Protein AF-A0A7X8K3N2-F1 (afdb_monomer)

Sequence (203 aa):
MIFKGEFITLDPVAHTAPVPQSLEVKDNIVRLRKMKVNYYGEVYSVPYVSGNALRATLRRPLVDEFLDTVGIVKEELAETNRDLYYSLYGGGALDKKEGDASEKRKKNIVLTEQFASLFPTIDEFIAKLPTFSLFGGVLLNRIMEGRLNVGNLVSLTKQNANLYDRDGEDLPNCGDIVDLLGFTSHDAIRKLFSAKAQEVDFE

Secondary structure (DSSP, 8-state):
---------SS----BPPPPGGG-------PBPEEEEEETTEEEEEEEE-HHHHHHHHHHHHHHHHHHHHT--HHHHHHH-HHHHHHHHH-------SSSHHHHHHHHHHHHHHHHTTSSSHHHHHHHSHHHHHH-EEETTEEE--S-----EE---TTTGGGGT---TTSPPTTTSS------HHHHHHHHHHHTTS-----

Structure (mmCIF, N/CA/C/O backbone):
data_AF-A0A7X8K3N2-F1
#
_entry.id   AF-A0A7X8K3N2-F1
#
loop_
_atom_site.group_PDB
_atom_site.id
_atom_site.type_symbol
_atom_site.label_atom_id
_atom_site.label_alt_id
_atom_site.label_comp_id
_atom_site.label_asym_id
_atom_site.label_entity_id
_atom_site.label_seq_id
_atom_site.pdbx_PDB_ins_code
_atom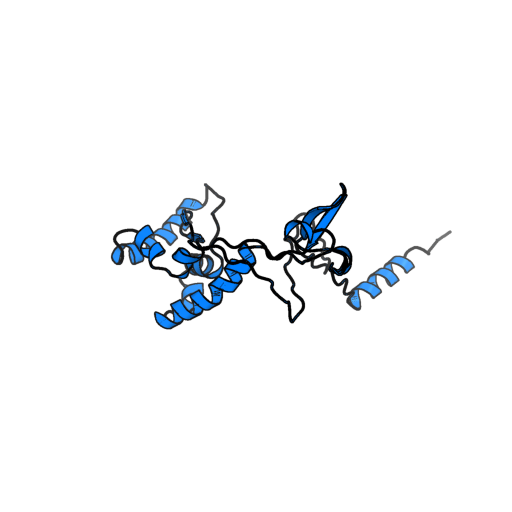_site.Cartn_x
_atom_site.Cartn_y
_atom_site.Cartn_z
_atom_site.occupancy
_atom_site.B_iso_or_equiv
_atom_site.auth_seq_id
_atom_site.auth_comp_id
_atom_site.auth_asym_id
_atom_site.auth_atom_id
_atom_site.pdbx_PDB_model_num
ATOM 1 N N . MET A 1 1 ? 15.284 -8.734 9.261 1.00 76.62 1 MET A N 1
ATOM 2 C CA . MET A 1 1 ? 15.115 -9.741 8.189 1.00 76.62 1 MET A CA 1
ATOM 3 C C . MET A 1 1 ? 14.640 -9.011 6.944 1.00 76.62 1 MET A C 1
ATOM 5 O O . MET A 1 1 ? 13.789 -8.144 7.087 1.00 76.62 1 MET A O 1
ATOM 9 N N . ILE A 1 2 ? 15.215 -9.289 5.773 1.00 83.69 2 ILE A N 1
ATOM 10 C CA . ILE A 1 2 ? 14.827 -8.653 4.505 1.00 83.69 2 ILE A CA 1
ATOM 11 C C . ILE A 1 2 ? 14.317 -9.755 3.584 1.00 83.69 2 ILE A C 1
ATOM 13 O O . ILE A 1 2 ? 15.059 -10.688 3.289 1.00 83.69 2 ILE A O 1
ATOM 17 N N . PHE A 1 3 ? 13.069 -9.636 3.137 1.00 82.94 3 PHE A N 1
ATOM 18 C CA . PHE A 1 3 ? 12.512 -10.499 2.103 1.00 82.94 3 PHE A CA 1
ATOM 19 C C . PHE A 1 3 ? 12.639 -9.793 0.757 1.00 82.94 3 PHE A C 1
ATOM 21 O O . PHE A 1 3 ? 12.132 -8.686 0.582 1.00 82.94 3 PHE A O 1
ATOM 28 N N . LYS A 1 4 ? 13.339 -10.432 -0.177 1.00 83.38 4 LYS A N 1
ATOM 29 C CA . LYS A 1 4 ? 13.397 -10.031 -1.583 1.00 83.38 4 LYS A CA 1
ATOM 30 C C . LYS A 1 4 ? 12.724 -11.123 -2.400 1.00 83.38 4 LYS A C 1
ATOM 32 O O . LYS A 1 4 ? 12.912 -12.301 -2.109 1.00 83.38 4 LYS A O 1
ATOM 37 N N . GLY A 1 5 ? 11.944 -10.729 -3.393 1.00 82.81 5 GLY A N 1
ATOM 38 C CA . GLY A 1 5 ? 11.225 -11.664 -4.241 1.00 82.81 5 GLY A CA 1
ATOM 39 C C . GLY A 1 5 ? 10.654 -10.972 -5.465 1.00 82.81 5 GLY A C 1
ATOM 40 O O . GLY A 1 5 ? 10.643 -9.742 -5.550 1.00 82.81 5 GLY A O 1
ATOM 41 N N . GLU A 1 6 ? 10.184 -11.789 -6.394 1.00 84.62 6 GLU A N 1
ATOM 42 C CA . GLU A 1 6 ? 9.545 -11.353 -7.627 1.00 84.62 6 GLU A CA 1
ATOM 43 C C . GLU A 1 6 ? 8.059 -11.681 -7.567 1.00 84.62 6 GLU A C 1
ATOM 45 O O . GLU A 1 6 ? 7.653 -12.707 -7.020 1.00 84.62 6 GLU A O 1
ATOM 50 N N . PHE A 1 7 ? 7.249 -10.788 -8.126 1.00 84.25 7 PHE A N 1
ATOM 51 C CA . PHE A 1 7 ? 5.816 -10.990 -8.264 1.00 84.25 7 PHE A CA 1
ATOM 52 C C . PHE A 1 7 ? 5.498 -11.124 -9.742 1.00 84.25 7 PHE A C 1
ATOM 54 O O . PHE A 1 7 ? 5.862 -10.261 -10.539 1.00 84.25 7 PHE A O 1
ATOM 61 N N . ILE A 1 8 ? 4.787 -12.192 -10.085 1.00 82.38 8 ILE A N 1
ATOM 62 C CA . ILE A 1 8 ? 4.231 -12.382 -11.419 1.00 82.38 8 ILE A CA 1
ATOM 63 C C . ILE A 1 8 ? 2.769 -11.966 -11.350 1.00 82.38 8 ILE A C 1
ATOM 65 O O . ILE A 1 8 ? 1.991 -12.495 -10.556 1.00 82.38 8 ILE A O 1
ATOM 69 N N . THR A 1 9 ? 2.400 -10.987 -12.164 1.00 79.06 9 THR A N 1
ATOM 70 C CA . THR A 1 9 ? 1.010 -10.563 -12.305 1.00 79.06 9 THR A CA 1
ATOM 71 C C . THR A 1 9 ? 0.280 -11.568 -13.187 1.00 79.06 9 THR A C 1
ATOM 73 O O . THR A 1 9 ? 0.634 -11.720 -14.354 1.00 79.06 9 THR A O 1
ATOM 76 N N . LEU A 1 10 ? -0.718 -12.259 -12.632 1.00 81.00 10 LEU A N 1
ATOM 77 C CA . LEU A 1 10 ? -1.565 -13.187 -13.395 1.00 81.00 10 LEU A CA 1
ATOM 78 C C . LEU A 1 10 ? -2.622 -12.447 -14.224 1.00 81.00 10 LEU A C 1
ATOM 80 O O . LEU A 1 10 ? -2.996 -12.907 -15.296 1.00 81.00 10 LEU A O 1
ATOM 84 N N . ASP A 1 11 ? -3.031 -11.274 -13.740 1.00 79.62 11 ASP A N 1
ATOM 85 C CA . ASP A 1 11 ? -4.006 -10.384 -14.361 1.00 79.62 11 ASP A CA 1
ATOM 86 C C . ASP A 1 11 ? -3.435 -8.961 -14.487 1.00 79.62 11 ASP A C 1
ATOM 88 O O . ASP A 1 11 ? -2.497 -8.603 -13.759 1.00 79.62 11 ASP A O 1
ATOM 92 N N . PRO A 1 12 ? -3.999 -8.112 -15.368 1.00 80.69 12 PRO A N 1
ATOM 93 C CA . PRO A 1 12 ? -3.597 -6.716 -15.482 1.00 80.69 12 PRO A CA 1
ATOM 94 C C . PRO A 1 12 ? -3.696 -5.963 -14.147 1.00 80.69 12 PRO A C 1
ATOM 96 O O . PRO A 1 12 ? -4.723 -5.990 -13.467 1.00 80.69 12 PRO A O 1
ATOM 99 N N . VAL A 1 13 ? -2.639 -5.228 -13.792 1.00 77.44 13 VAL A N 1
ATOM 100 C CA . VAL A 1 13 ? -2.584 -4.428 -12.560 1.00 77.44 13 VAL A CA 1
ATOM 101 C C . VAL A 1 13 ? -2.799 -2.952 -12.870 1.00 77.44 13 VAL A C 1
ATOM 103 O O . VAL A 1 13 ? -2.055 -2.347 -13.639 1.00 77.44 13 VAL A O 1
ATOM 106 N N . ALA A 1 14 ? -3.774 -2.340 -12.196 1.00 80.69 14 ALA A N 1
ATOM 107 C CA . ALA A 1 14 ? -4.013 -0.904 -12.250 1.00 80.69 14 ALA A CA 1
ATOM 108 C C . ALA A 1 14 ? -3.669 -0.245 -10.906 1.00 80.69 14 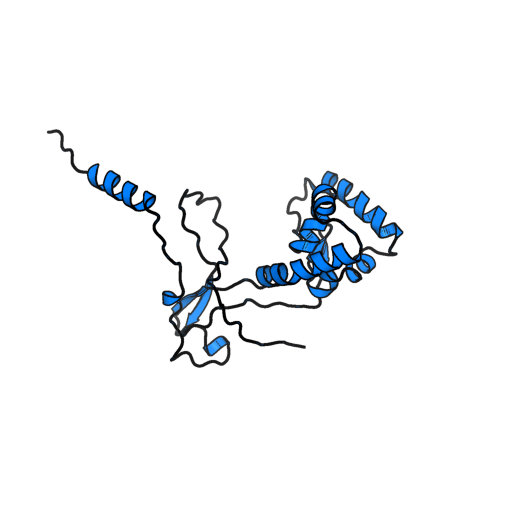ALA A C 1
ATOM 110 O O . ALA A 1 14 ? -4.353 -0.444 -9.902 1.00 80.69 14 ALA A O 1
ATOM 111 N N . HIS A 1 15 ? -2.624 0.588 -10.885 1.00 84.69 15 HIS A N 1
ATOM 112 C CA . HIS A 1 15 ? -2.333 1.478 -9.760 1.00 84.69 15 HIS A CA 1
ATOM 113 C C . HIS A 1 15 ? -2.285 2.920 -10.247 1.00 84.69 15 HIS A C 1
ATOM 115 O O . HIS A 1 15 ? -1.331 3.348 -10.895 1.00 84.69 15 HIS A O 1
ATOM 121 N N . THR A 1 16 ? -3.351 3.660 -9.964 1.00 82.75 16 THR A N 1
ATOM 122 C CA . THR A 1 16 ? -3.613 4.951 -10.592 1.00 82.75 16 THR A CA 1
ATOM 123 C C . THR A 1 16 ? -2.846 6.087 -9.918 1.00 82.75 16 THR A C 1
ATOM 125 O O . THR A 1 16 ? -2.609 6.105 -8.702 1.00 82.75 16 THR A O 1
ATOM 128 N N . ALA A 1 17 ? -2.408 7.052 -10.722 1.00 76.38 17 ALA A N 1
ATOM 129 C CA . ALA A 1 17 ? -1.885 8.310 -10.219 1.00 76.38 17 ALA A CA 1
ATOM 130 C C . ALA A 1 17 ? -3.050 9.217 -9.774 1.00 76.38 17 ALA A C 1
ATOM 132 O O . ALA A 1 17 ? -4.096 9.223 -10.426 1.00 76.38 17 ALA A O 1
ATOM 133 N N . PRO A 1 18 ? -2.896 9.998 -8.689 1.00 68.69 18 PRO A N 1
ATOM 134 C CA . PRO A 1 18 ? -3.884 11.013 -8.344 1.00 68.69 18 PRO A CA 1
ATOM 135 C C . PRO A 1 18 ? -3.992 12.035 -9.481 1.00 68.69 18 PRO A C 1
ATOM 137 O O . PRO A 1 18 ? -2.977 12.541 -9.966 1.00 68.69 18 PRO A O 1
ATOM 140 N N . VAL A 1 19 ? -5.221 12.332 -9.899 1.00 64.25 19 VAL A N 1
ATOM 141 C CA . VAL A 1 19 ? -5.498 13.352 -10.915 1.00 64.25 19 VAL A CA 1
ATOM 142 C C . VAL A 1 19 ? -5.426 14.729 -10.238 1.00 64.25 19 VAL A C 1
ATOM 144 O O . VAL A 1 19 ? -6.091 14.928 -9.218 1.00 64.25 19 VAL A O 1
ATOM 147 N N . PRO A 1 20 ? -4.602 15.675 -10.728 1.00 58.88 20 PRO A N 1
ATOM 148 C CA . PRO A 1 20 ? -4.569 17.030 -10.186 1.00 58.88 20 PRO A CA 1
ATOM 149 C C . PRO A 1 20 ? -5.947 17.692 -10.303 1.00 58.88 20 PRO A C 1
ATOM 151 O O . PRO A 1 20 ? -6.539 17.665 -11.375 1.00 58.88 20 PRO A O 1
ATOM 154 N N . GLN A 1 21 ? -6.432 18.340 -9.238 1.00 54.94 21 GLN A N 1
ATOM 155 C CA . GLN A 1 21 ? -7.725 19.051 -9.242 1.00 54.94 21 GLN A CA 1
ATOM 156 C C . GLN A 1 21 ? -7.804 20.170 -10.297 1.00 54.94 21 GLN A C 1
ATOM 158 O O . GLN A 1 21 ? -8.882 20.482 -10.785 1.00 54.94 21 GLN A O 1
ATOM 163 N N . SER A 1 22 ? -6.669 20.758 -10.693 1.00 52.03 22 SER A N 1
ATOM 164 C CA . SER A 1 22 ? -6.604 21.750 -11.781 1.00 52.03 22 SER A CA 1
ATOM 165 C C . SER A 1 22 ? -6.802 21.150 -13.179 1.00 52.03 22 SER A C 1
ATOM 167 O O . SER A 1 22 ? -6.969 21.884 -14.148 1.00 52.03 22 SER A O 1
ATOM 169 N N . LEU A 1 23 ? -6.769 19.822 -13.279 1.00 51.44 23 LEU A N 1
ATOM 170 C CA . LEU A 1 23 ? -7.046 19.021 -14.460 1.00 51.44 23 LEU A CA 1
ATOM 171 C C . LEU A 1 23 ? -8.263 18.131 -14.175 1.00 51.44 23 LEU A C 1
ATOM 173 O O . LEU A 1 23 ? -8.248 16.944 -14.493 1.00 51.44 23 LEU A O 1
ATOM 177 N N . GLU A 1 24 ? -9.350 18.709 -13.650 1.00 45.34 24 GLU A N 1
ATOM 178 C CA . GLU A 1 24 ? -10.710 18.189 -13.881 1.00 45.34 24 GLU A CA 1
ATOM 179 C C . GLU A 1 24 ? -11.075 18.299 -15.377 1.00 45.34 24 GLU A C 1
ATOM 181 O O . GLU A 1 24 ? -12.119 18.803 -15.786 1.00 45.34 24 GLU A O 1
ATOM 186 N N . VAL A 1 25 ? -10.185 17.827 -16.245 1.00 48.03 25 VAL A N 1
ATOM 187 C CA . VAL A 1 25 ? -10.564 17.434 -17.584 1.00 48.03 25 VAL A CA 1
ATOM 188 C C . VAL A 1 25 ? -11.419 16.196 -17.357 1.00 48.03 25 VAL A C 1
ATOM 190 O O . VAL A 1 25 ? -10.944 15.210 -16.793 1.00 48.03 25 VAL A O 1
ATOM 193 N N . LYS A 1 26 ? -12.698 16.268 -17.735 1.00 48.78 26 LYS A N 1
ATOM 194 C CA . LYS A 1 26 ? -13.604 15.115 -17.839 1.00 48.78 26 LYS A CA 1
ATOM 195 C C . LYS A 1 26 ? -13.110 14.175 -18.946 1.00 48.78 26 LYS A C 1
ATOM 197 O O . LYS A 1 26 ? -13.780 14.001 -19.959 1.00 48.78 26 LYS A O 1
ATOM 202 N N . ASP A 1 27 ? -11.903 13.658 -18.785 1.00 50.66 27 ASP A N 1
ATOM 203 C CA . ASP A 1 27 ? -11.261 12.712 -19.673 1.00 50.66 27 ASP A CA 1
ATOM 204 C C . ASP A 1 27 ? -11.287 11.354 -18.979 1.00 50.66 27 ASP A C 1
ATOM 206 O O . ASP A 1 27 ? -10.923 11.240 -17.808 1.00 50.66 27 ASP A O 1
ATOM 210 N N . ASN A 1 28 ? -11.693 10.308 -19.692 1.00 54.25 28 ASN A N 1
ATOM 211 C CA . ASN A 1 28 ? -11.735 8.941 -19.159 1.00 54.25 28 ASN A CA 1
ATOM 212 C C . ASN A 1 28 ? -10.333 8.296 -19.106 1.00 54.25 28 ASN A C 1
ATOM 214 O O . ASN A 1 28 ? -10.193 7.074 -19.136 1.00 54.25 28 ASN A O 1
ATOM 218 N N . ILE A 1 29 ? -9.276 9.111 -19.044 1.00 57.66 29 ILE A N 1
ATOM 219 C CA . ILE A 1 29 ? -7.887 8.659 -19.076 1.00 57.66 29 ILE A CA 1
ATOM 220 C C . ILE A 1 29 ? -7.436 8.334 -17.655 1.00 57.66 29 ILE A C 1
ATOM 222 O O . ILE A 1 29 ? -7.089 9.212 -16.861 1.00 57.66 29 ILE A O 1
ATOM 226 N N . VAL A 1 30 ? -7.373 7.041 -17.351 1.00 62.88 30 VAL A N 1
ATOM 227 C CA . VAL A 1 30 ? -6.783 6.541 -16.111 1.00 62.88 30 VAL A CA 1
ATOM 228 C C . VAL A 1 30 ? -5.274 6.406 -16.302 1.00 62.88 30 VAL A C 1
ATOM 230 O O . VAL A 1 30 ? -4.805 5.519 -17.007 1.00 62.88 30 VAL A O 1
ATOM 233 N N . ARG A 1 31 ? -4.495 7.288 -15.668 1.00 73.62 31 ARG A N 1
ATOM 234 C CA . ARG A 1 31 ? -3.027 7.239 -15.742 1.00 73.62 31 ARG A CA 1
ATOM 235 C C . ARG A 1 31 ? -2.458 6.295 -14.693 1.00 73.62 31 ARG A C 1
ATOM 237 O O . ARG A 1 31 ? -2.755 6.445 -13.504 1.00 73.62 31 ARG A O 1
ATOM 244 N N . LEU A 1 32 ? -1.581 5.385 -15.108 1.00 81.25 32 LEU A N 1
ATOM 245 C CA . LEU A 1 32 ? -0.804 4.576 -14.172 1.00 81.25 32 LEU A CA 1
ATOM 246 C C . LEU A 1 32 ? 0.219 5.431 -13.417 1.00 81.25 32 LEU A C 1
ATOM 248 O O . LEU A 1 32 ? 0.785 6.397 -13.938 1.00 81.25 32 LEU A O 1
ATOM 252 N N . ARG A 1 33 ? 0.481 5.059 -12.166 1.00 85.56 33 ARG A N 1
ATOM 253 C CA . ARG A 1 33 ? 1.527 5.658 -11.345 1.00 85.56 33 ARG A CA 1
ATOM 254 C C . ARG A 1 33 ? 2.897 5.189 -11.845 1.00 85.56 33 ARG A C 1
ATOM 256 O O . ARG A 1 33 ? 3.152 3.993 -11.963 1.00 85.56 33 ARG A O 1
ATOM 263 N N . LYS A 1 34 ? 3.786 6.147 -12.122 1.00 88.88 34 LYS A N 1
ATOM 264 C CA . LYS A 1 34 ? 5.128 5.904 -12.677 1.00 88.88 34 LYS A CA 1
ATOM 265 C C . LYS A 1 34 ? 6.204 6.544 -11.801 1.00 88.88 34 LYS A C 1
ATOM 267 O O . LYS A 1 34 ? 5.963 7.586 -11.189 1.00 88.88 34 LYS A O 1
ATOM 272 N N . MET A 1 35 ? 7.375 5.922 -11.727 1.00 89.81 35 MET A N 1
ATOM 273 C CA . MET A 1 35 ? 8.569 6.459 -11.071 1.00 89.81 35 MET A CA 1
ATOM 274 C C . MET A 1 35 ? 9.648 6.758 -12.106 1.00 89.81 35 MET A C 1
ATOM 276 O O . MET A 1 35 ? 9.718 6.104 -13.144 1.00 89.81 35 MET A O 1
ATOM 280 N N . LYS A 1 36 ? 10.480 7.760 -11.823 1.00 91.25 36 LYS A N 1
ATOM 281 C CA . LYS A 1 36 ? 11.571 8.154 -12.713 1.00 91.25 36 LYS A CA 1
ATOM 282 C C . LYS A 1 36 ? 12.786 7.261 -12.478 1.00 91.25 36 LYS A C 1
ATOM 284 O O . LYS A 1 36 ? 13.200 7.094 -11.333 1.00 91.25 36 LYS A O 1
ATOM 289 N N . VAL A 1 37 ? 13.354 6.738 -13.557 1.00 90.69 37 VAL A N 1
ATOM 290 C CA . VAL A 1 37 ? 14.598 5.963 -13.563 1.00 90.69 37 VAL A CA 1
ATOM 291 C C . VAL A 1 37 ? 15.549 6.594 -14.575 1.00 90.69 37 VAL A C 1
ATOM 293 O O . VAL A 1 37 ? 15.116 6.991 -15.653 1.00 90.69 37 VAL A O 1
ATOM 296 N N . ASN A 1 38 ? 16.825 6.727 -14.216 1.00 90.00 38 ASN A N 1
ATOM 297 C CA . ASN A 1 38 ? 17.863 7.168 -15.144 1.00 90.00 38 ASN A CA 1
ATOM 298 C C . ASN A 1 38 ? 18.472 5.937 -15.826 1.00 90.00 38 ASN A C 1
ATOM 300 O O . ASN A 1 38 ? 18.947 5.034 -15.138 1.00 90.00 38 ASN A O 1
ATOM 304 N N . TYR A 1 39 ? 18.449 5.914 -17.154 1.00 88.88 39 TYR A N 1
ATOM 305 C CA . TYR A 1 39 ? 19.015 4.858 -17.980 1.00 88.88 39 TYR A CA 1
ATOM 306 C C . TYR A 1 39 ? 19.848 5.503 -19.091 1.00 88.88 39 TYR A C 1
ATOM 308 O O . TYR A 1 39 ? 19.318 6.233 -19.923 1.00 88.88 39 TYR A O 1
ATOM 316 N N . TYR A 1 40 ? 21.167 5.285 -19.058 1.00 87.62 40 TYR A N 1
ATOM 317 C CA . TYR A 1 40 ? 22.145 5.898 -19.973 1.00 87.62 40 TYR A CA 1
ATOM 318 C C . TYR A 1 40 ? 22.044 7.430 -20.117 1.00 87.62 40 TYR A C 1
ATOM 320 O O . TYR A 1 40 ? 22.254 7.980 -21.193 1.00 87.62 40 TYR A O 1
ATOM 328 N N . GLY A 1 41 ? 21.754 8.140 -19.021 1.00 88.44 41 GLY A N 1
ATOM 329 C CA . GLY A 1 41 ? 21.666 9.605 -19.010 1.00 88.44 41 GLY A CA 1
ATOM 330 C C . GLY A 1 41 ? 20.288 10.151 -19.386 1.00 88.44 41 GLY A C 1
ATOM 331 O O . GLY A 1 41 ? 20.034 11.338 -19.186 1.00 88.44 41 GLY A O 1
ATOM 332 N N . GLU A 1 42 ? 19.376 9.297 -19.845 1.00 90.44 42 GLU A N 1
ATOM 333 C CA . GLU A 1 42 ? 17.992 9.650 -20.137 1.00 90.44 42 GLU A CA 1
ATOM 334 C C . GLU A 1 42 ? 17.054 9.245 -18.994 1.00 90.44 42 GLU A C 1
ATOM 336 O O . GLU A 1 42 ? 17.269 8.259 -18.286 1.00 90.44 42 GLU A O 1
ATOM 341 N N . VAL A 1 43 ? 15.985 10.022 -18.795 1.00 90.12 43 VAL A N 1
ATOM 342 C CA . VAL A 1 43 ? 15.005 9.779 -17.729 1.00 90.12 43 VAL A CA 1
ATOM 343 C C . VAL A 1 43 ? 13.779 9.072 -18.295 1.00 90.12 43 VAL A C 1
ATOM 345 O O . VAL A 1 43 ? 13.007 9.657 -19.052 1.00 90.12 43 VAL A O 1
ATOM 348 N N . TYR A 1 44 ? 13.547 7.847 -17.836 1.00 90.38 44 TYR A N 1
ATOM 349 C CA . TYR A 1 44 ? 12.395 7.024 -18.188 1.00 90.38 44 TYR A CA 1
ATOM 350 C C . TYR A 1 44 ? 11.365 6.985 -17.058 1.00 90.38 44 TYR A C 1
ATOM 352 O O . TYR A 1 44 ? 11.695 7.148 -15.882 1.00 90.38 44 TYR A O 1
ATOM 360 N N . SER A 1 45 ? 10.095 6.778 -17.415 1.00 89.00 45 SER A N 1
ATOM 361 C CA . SER A 1 45 ? 8.982 6.660 -16.465 1.00 89.00 45 SER A CA 1
ATOM 362 C C . SER A 1 45 ? 8.486 5.218 -16.405 1.00 89.00 45 SER A C 1
ATOM 364 O O . SER A 1 45 ? 7.785 4.770 -17.307 1.00 89.00 45 SER A O 1
ATOM 366 N N . VAL A 1 46 ? 8.817 4.511 -15.326 1.00 89.56 46 VAL A N 1
ATOM 367 C CA . VAL A 1 46 ? 8.503 3.087 -15.150 1.00 89.56 46 VAL A CA 1
ATOM 368 C C . VAL A 1 46 ? 7.265 2.911 -14.263 1.00 89.56 46 VAL A C 1
ATOM 370 O O . VAL A 1 46 ? 7.220 3.506 -13.180 1.00 89.56 46 VAL A O 1
ATOM 373 N N . PRO A 1 47 ? 6.259 2.113 -14.670 1.00 88.44 47 PRO A N 1
ATOM 374 C CA . PRO A 1 47 ? 5.101 1.811 -13.834 1.00 88.44 47 PRO A CA 1
ATOM 375 C C . PRO A 1 47 ? 5.490 1.109 -12.529 1.00 88.44 47 PRO A C 1
ATOM 377 O O . PRO A 1 47 ? 6.300 0.176 -12.523 1.00 88.44 47 PRO A O 1
ATOM 380 N N . TYR A 1 48 ? 4.880 1.528 -11.421 1.00 89.81 48 TYR A N 1
ATOM 381 C CA . TYR A 1 48 ? 5.085 0.892 -10.120 1.00 89.81 48 TYR A CA 1
ATOM 382 C C . TYR A 1 48 ? 3.813 0.887 -9.272 1.00 89.81 48 TYR A C 1
ATOM 384 O O . TYR A 1 48 ? 2.971 1.782 -9.368 1.00 89.81 48 TYR A O 1
ATOM 392 N N . VAL A 1 49 ? 3.716 -0.087 -8.372 1.00 90.19 49 VAL A N 1
ATOM 393 C CA . VAL A 1 49 ? 2.751 -0.113 -7.274 1.00 90.19 49 VAL A CA 1
ATOM 394 C C . VAL A 1 49 ? 3.439 0.403 -6.018 1.00 90.19 49 VAL A C 1
ATOM 396 O O . VAL A 1 49 ? 4.494 -0.091 -5.611 1.00 90.19 49 VAL A O 1
ATOM 399 N N . SER A 1 50 ? 2.862 1.433 -5.398 1.00 91.06 50 SER A N 1
ATOM 400 C CA . SER A 1 50 ? 3.470 2.030 -4.210 1.00 91.06 50 SER A CA 1
ATOM 401 C C . SER A 1 50 ? 3.486 1.062 -3.027 1.00 91.06 50 SER A C 1
ATOM 403 O O . SER A 1 50 ? 2.523 0.327 -2.804 1.00 91.06 50 SER A O 1
ATOM 405 N N . GLY A 1 51 ? 4.536 1.127 -2.205 1.00 90.50 51 GLY A N 1
ATOM 406 C CA . GLY A 1 51 ? 4.617 0.349 -0.964 1.00 90.50 51 GLY A CA 1
ATOM 407 C C . GLY A 1 51 ? 3.435 0.611 -0.026 1.00 90.50 51 GLY A C 1
ATOM 408 O O . GLY A 1 51 ? 2.972 -0.289 0.665 1.00 90.50 51 GLY A O 1
ATOM 409 N N . ASN A 1 52 ? 2.858 1.817 -0.060 1.00 86.94 52 ASN A N 1
ATOM 410 C CA . ASN A 1 52 ? 1.628 2.135 0.673 1.00 86.94 52 ASN A CA 1
ATOM 411 C C . ASN A 1 52 ? 0.420 1.345 0.167 1.00 86.94 52 ASN A C 1
ATOM 413 O O . ASN A 1 52 ? -0.358 0.853 0.980 1.00 86.94 52 ASN A O 1
ATOM 417 N N . ALA A 1 53 ? 0.265 1.213 -1.152 1.00 88.12 53 ALA A N 1
ATOM 418 C CA . ALA A 1 53 ? -0.813 0.422 -1.730 1.00 88.12 53 ALA A CA 1
ATOM 419 C C . ALA A 1 53 ? -0.639 -1.066 -1.408 1.00 88.12 53 ALA A C 1
ATOM 421 O O . ALA A 1 53 ? -1.600 -1.700 -0.989 1.00 88.12 53 ALA A O 1
ATOM 422 N N . LEU A 1 54 ? 0.586 -1.594 -1.500 1.00 90.31 54 LEU A N 1
ATOM 423 C CA . LEU A 1 54 ? 0.887 -2.972 -1.099 1.00 90.31 54 LEU A CA 1
ATOM 424 C C . LEU A 1 54 ? 0.587 -3.207 0.382 1.00 90.31 54 LEU A C 1
ATOM 426 O O . LEU A 1 54 ? -0.106 -4.163 0.714 1.00 90.31 54 LEU A O 1
ATOM 430 N N . ARG A 1 55 ? 1.035 -2.311 1.275 1.00 90.44 55 ARG A N 1
ATOM 431 C CA . ARG A 1 55 ? 0.706 -2.382 2.708 1.00 90.44 55 ARG A CA 1
ATOM 432 C C . ARG A 1 55 ? -0.791 -2.367 2.940 1.00 90.44 55 ARG A C 1
ATOM 434 O O . ARG A 1 55 ? -1.268 -3.180 3.714 1.00 90.44 55 ARG A O 1
ATOM 441 N N . ALA A 1 56 ? -1.526 -1.475 2.280 1.00 88.94 56 ALA A N 1
ATOM 442 C CA . ALA A 1 56 ? -2.976 -1.435 2.399 1.00 88.94 56 ALA A CA 1
ATOM 443 C C . ALA A 1 56 ? -3.596 -2.766 1.952 1.00 88.94 56 ALA A C 1
ATOM 445 O O . ALA A 1 56 ? -4.386 -3.329 2.696 1.00 88.94 56 ALA A O 1
ATOM 446 N N . THR A 1 57 ? -3.198 -3.315 0.802 1.00 90.50 57 THR A N 1
ATOM 447 C CA . THR A 1 57 ? -3.691 -4.612 0.313 1.00 90.50 57 THR A CA 1
ATOM 448 C C . THR A 1 57 ? -3.391 -5.753 1.284 1.00 90.50 57 THR A C 1
ATOM 450 O O . THR A 1 57 ? -4.294 -6.519 1.596 1.00 90.50 57 THR A O 1
ATOM 453 N N . LEU A 1 58 ? -2.167 -5.838 1.812 1.00 90.50 58 LEU A N 1
ATOM 454 C CA . LEU A 1 58 ? -1.771 -6.868 2.781 1.00 90.50 58 LEU A CA 1
ATOM 455 C C . LEU A 1 58 ? -2.452 -6.698 4.144 1.00 90.50 58 LEU A C 1
ATOM 457 O O . LEU A 1 58 ? -2.680 -7.676 4.850 1.00 90.50 58 LEU A O 1
ATOM 461 N N . ARG A 1 59 ? -2.769 -5.459 4.529 1.00 92.38 59 ARG A N 1
ATOM 462 C CA . ARG A 1 59 ? -3.381 -5.152 5.820 1.00 92.38 59 ARG A CA 1
ATOM 463 C C . ARG A 1 59 ? -4.848 -5.569 5.873 1.00 92.38 59 ARG A C 1
ATOM 465 O O . ARG A 1 59 ? -5.279 -6.020 6.923 1.00 92.38 59 ARG A O 1
ATOM 472 N N . ARG A 1 60 ? -5.609 -5.440 4.779 1.00 92.31 60 ARG A N 1
ATOM 473 C CA . ARG A 1 60 ? -7.069 -5.677 4.782 1.00 92.31 60 ARG A CA 1
ATOM 474 C C . ARG A 1 60 ? -7.463 -7.077 5.270 1.00 92.31 60 ARG A C 1
ATOM 476 O O . ARG A 1 60 ? -8.232 -7.112 6.221 1.00 92.31 60 ARG A O 1
ATOM 483 N N . PRO A 1 61 ? -6.899 -8.186 4.747 1.00 93.31 61 PRO A N 1
ATOM 484 C CA . PRO A 1 61 ? -7.251 -9.518 5.236 1.00 93.31 61 PRO A CA 1
ATOM 485 C C . PRO A 1 61 ? -6.901 -9.711 6.712 1.00 93.31 61 PRO A C 1
ATOM 487 O O . PRO A 1 61 ? -7.646 -10.351 7.438 1.00 93.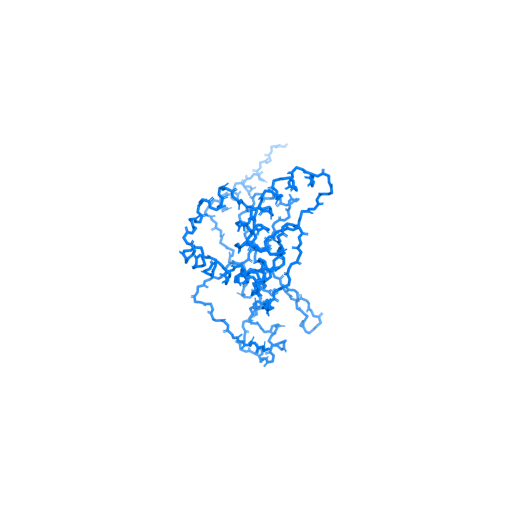31 61 PRO A O 1
ATOM 490 N N . LEU A 1 62 ? -5.793 -9.116 7.177 1.00 92.38 62 LEU A N 1
ATOM 491 C CA . LEU A 1 62 ? -5.413 -9.171 8.590 1.00 92.38 62 LEU A CA 1
ATOM 492 C C . LEU A 1 62 ? -6.402 -8.406 9.478 1.00 92.38 62 LEU A C 1
ATOM 494 O O . LEU A 1 62 ? -6.648 -8.820 10.605 1.00 92.38 62 LEU A O 1
ATOM 498 N N . VAL A 1 63 ? -6.932 -7.276 9.000 1.00 91.31 63 VAL A N 1
ATOM 499 C CA . VAL A 1 63 ? -7.972 -6.530 9.720 1.00 91.31 63 VAL A CA 1
ATOM 500 C C . VAL A 1 63 ? -9.265 -7.328 9.739 1.00 91.31 63 VAL A C 1
ATOM 502 O O . VAL A 1 63 ? -9.838 -7.457 10.810 1.00 91.31 63 VAL A O 1
ATOM 505 N N . ASP A 1 64 ? -9.701 -7.848 8.589 1.00 92.62 64 ASP A N 1
ATOM 506 C CA . ASP A 1 64 ? -10.934 -8.632 8.480 1.00 92.62 64 ASP A CA 1
ATOM 507 C C . ASP A 1 64 ? -10.877 -9.832 9.452 1.00 92.62 64 ASP A C 1
ATOM 509 O O . ASP A 1 64 ? -11.708 -9.925 10.348 1.00 92.62 64 ASP A O 1
ATOM 513 N N . GLU A 1 65 ? -9.805 -10.633 9.403 1.00 93.06 65 GLU A N 1
ATOM 514 C CA . GLU A 1 65 ? -9.587 -11.764 10.321 1.00 93.06 65 GLU A CA 1
ATOM 515 C C . GLU A 1 65 ? -9.540 -11.332 11.795 1.00 93.06 65 GLU A C 1
ATOM 517 O O . GLU A 1 65 ? -10.089 -11.997 12.675 1.00 93.06 65 GLU A O 1
ATOM 522 N N . PHE A 1 66 ? -8.878 -10.209 12.093 1.00 89.31 66 PHE A N 1
ATOM 523 C CA . PHE A 1 66 ? -8.802 -9.689 13.455 1.00 89.31 66 PHE A CA 1
ATOM 524 C C . PHE A 1 66 ? -10.183 -9.301 13.984 1.00 89.31 66 PHE A C 1
ATOM 526 O O . PHE A 1 66 ? -10.510 -9.684 15.105 1.00 89.31 66 PHE A O 1
ATOM 533 N N . LEU A 1 67 ? -10.975 -8.562 13.200 1.00 88.25 67 LEU A N 1
ATOM 534 C CA . LEU A 1 67 ? -12.319 -8.125 13.579 1.00 88.25 67 LEU A CA 1
ATOM 535 C C . LEU A 1 67 ? -13.254 -9.319 13.777 1.00 88.25 67 LEU A C 1
ATOM 537 O O . LEU A 1 67 ? -13.927 -9.381 14.807 1.00 88.25 67 LEU A O 1
ATOM 541 N N . ASP A 1 68 ? -13.206 -10.296 12.870 1.00 91.12 68 ASP A N 1
ATOM 542 C CA . ASP A 1 68 ? -13.973 -11.538 12.975 1.00 91.12 68 ASP A CA 1
ATOM 543 C C . ASP A 1 68 ? -13.602 -12.310 14.251 1.00 91.12 68 ASP A C 1
ATOM 545 O O . ASP A 1 68 ? -14.477 -12.744 15.003 1.00 91.12 68 ASP A O 1
ATOM 549 N N . THR A 1 69 ? -12.305 -12.402 14.564 1.00 88.00 69 THR A N 1
ATOM 550 C CA . THR A 1 69 ? -11.804 -13.086 15.769 1.00 88.00 69 THR A CA 1
ATOM 551 C C . THR A 1 69 ? -12.289 -12.429 17.063 1.00 88.00 69 THR A C 1
ATOM 553 O O . THR A 1 69 ? -12.572 -13.125 18.039 1.00 88.00 69 THR A O 1
ATOM 556 N N . VAL A 1 70 ? -12.377 -11.095 17.105 1.00 84.19 70 VAL A N 1
ATOM 557 C CA . VAL A 1 70 ? -12.842 -10.361 18.297 1.00 84.19 70 VAL A CA 1
ATOM 558 C C . VAL A 1 70 ? -14.356 -10.121 18.311 1.00 84.19 70 VAL A C 1
ATOM 560 O O . VAL A 1 70 ? -14.860 -9.516 19.256 1.00 84.19 70 VAL A O 1
ATOM 563 N N . GLY A 1 71 ? -15.083 -10.597 17.296 1.00 85.94 71 GLY A N 1
ATOM 564 C CA . GLY A 1 71 ? -16.536 -10.469 17.192 1.00 85.94 71 GLY A CA 1
ATOM 565 C C . GLY A 1 71 ? -17.022 -9.049 16.890 1.00 85.94 71 GLY A C 1
ATOM 566 O O . GLY A 1 71 ? -18.125 -8.692 17.297 1.00 85.94 71 GLY A O 1
ATOM 567 N N . ILE A 1 72 ? -16.213 -8.229 16.212 1.00 85.25 72 ILE A N 1
ATOM 568 C CA . ILE A 1 72 ? -16.601 -6.880 15.779 1.00 85.25 72 ILE A CA 1
ATOM 569 C C . ILE A 1 72 ? -17.090 -6.936 14.334 1.00 85.25 72 ILE A C 1
ATOM 571 O O . ILE A 1 72 ? -16.352 -7.335 13.437 1.00 85.25 72 ILE A O 1
ATOM 575 N N . VAL A 1 73 ? -18.308 -6.454 14.092 1.00 89.31 73 VAL A N 1
ATOM 576 C CA . VAL A 1 73 ? -18.857 -6.336 12.738 1.00 89.31 73 VAL A CA 1
ATOM 577 C C . VAL A 1 73 ? -18.219 -5.141 12.025 1.00 89.31 73 VAL A C 1
ATOM 579 O O . VAL A 1 73 ? -18.214 -4.012 12.522 1.00 89.31 73 VAL A O 1
ATOM 582 N N . LYS A 1 74 ? -17.669 -5.381 10.834 1.00 88.06 74 LYS A N 1
ATOM 583 C CA . LYS A 1 74 ? -16.955 -4.378 10.032 1.00 88.06 74 LYS A CA 1
ATOM 584 C C . LYS A 1 74 ? -17.807 -3.155 9.699 1.00 88.06 74 LYS A C 1
ATOM 586 O O . LYS A 1 74 ? -17.318 -2.028 9.778 1.00 88.06 74 LYS A O 1
ATOM 591 N N . GLU A 1 75 ? -19.057 -3.373 9.309 1.00 89.94 75 GLU A N 1
ATOM 592 C CA . GLU A 1 75 ? -20.008 -2.323 8.940 1.00 89.94 75 GLU A CA 1
ATOM 593 C C . GLU A 1 75 ? -20.316 -1.436 10.147 1.00 89.94 75 GLU A C 1
ATOM 595 O O . GLU A 1 75 ? -20.248 -0.211 10.049 1.00 89.94 75 GLU A O 1
ATOM 600 N N . GLU A 1 76 ? -20.531 -2.052 11.311 1.00 84.50 76 GLU A N 1
ATOM 601 C CA . GLU A 1 76 ? -20.743 -1.339 12.569 1.00 84.50 76 GLU A CA 1
ATOM 602 C C . GLU A 1 76 ? -19.526 -0.480 12.924 1.00 84.50 76 GLU A C 1
ATOM 604 O O . GLU A 1 76 ? -19.674 0.691 13.276 1.00 84.50 76 GLU A O 1
ATOM 609 N N . LEU A 1 77 ? -18.307 -1.007 12.765 1.00 82.31 77 LEU A N 1
ATOM 610 C CA . LEU A 1 77 ? -17.083 -0.240 12.990 1.00 82.31 77 LEU A CA 1
ATOM 611 C C . LEU A 1 77 ? -16.968 0.952 12.027 1.00 82.31 77 LEU A C 1
ATOM 613 O O . LEU A 1 77 ? -16.575 2.043 12.441 1.00 82.31 77 LEU A O 1
ATOM 617 N N . ALA A 1 78 ? -17.309 0.769 10.751 1.00 85.25 78 ALA A N 1
ATOM 618 C CA . ALA A 1 78 ? -17.256 1.831 9.749 1.00 85.25 78 ALA A CA 1
ATOM 619 C C . ALA A 1 78 ? -18.252 2.971 10.038 1.00 85.25 78 ALA A C 1
ATOM 621 O O . ALA A 1 78 ? -17.936 4.139 9.783 1.00 85.25 78 ALA A O 1
ATOM 622 N N . GLU A 1 79 ? -19.426 2.644 10.582 1.00 82.06 79 GLU A N 1
ATOM 623 C CA . GLU A 1 79 ? -20.489 3.594 10.927 1.00 82.06 79 GLU A CA 1
ATOM 624 C C . GLU A 1 79 ? -20.239 4.304 12.260 1.00 82.06 79 GLU A C 1
ATOM 626 O O . GLU A 1 79 ? -20.310 5.534 12.343 1.00 82.06 79 GLU A O 1
ATOM 631 N N . THR A 1 80 ? -19.916 3.539 13.302 1.00 76.88 80 THR A N 1
ATOM 632 C CA . THR A 1 80 ? -19.726 4.054 14.665 1.00 76.88 80 THR A CA 1
ATOM 633 C C . THR A 1 80 ? -18.377 4.742 14.833 1.00 76.88 80 THR A C 1
ATOM 635 O O . THR A 1 80 ? -18.253 5.693 15.608 1.00 76.88 80 THR A O 1
ATOM 638 N N . ASN A 1 81 ? -17.360 4.297 14.089 1.00 77.62 81 ASN A N 1
ATOM 639 C CA . ASN A 1 81 ? -15.980 4.691 14.311 1.00 77.62 81 ASN A CA 1
ATOM 640 C C . ASN A 1 81 ? -15.143 4.729 13.027 1.00 77.62 81 ASN A C 1
ATOM 642 O O . ASN A 1 81 ? -14.167 3.999 12.815 1.00 77.62 81 ASN A O 1
ATOM 646 N N . ARG A 1 82 ? -15.522 5.673 12.173 1.00 80.88 82 ARG A N 1
ATOM 647 C CA . ARG A 1 82 ? -14.924 5.880 10.857 1.00 80.88 82 ARG A CA 1
ATOM 648 C C . ARG A 1 82 ? -13.413 6.149 10.883 1.00 80.88 82 ARG A C 1
ATOM 650 O O . ARG A 1 82 ? -12.710 5.701 9.978 1.00 80.88 82 ARG A O 1
ATOM 657 N N . ASP A 1 83 ? -12.906 6.848 11.898 1.00 77.44 83 ASP A N 1
ATOM 658 C CA . ASP A 1 83 ? -11.473 7.151 12.016 1.00 77.44 83 ASP A CA 1
ATOM 659 C C . ASP A 1 83 ? -10.669 5.881 12.324 1.00 77.44 83 ASP A C 1
ATOM 661 O O . ASP A 1 83 ? -9.702 5.589 11.619 1.00 77.44 83 ASP A O 1
ATOM 665 N N . LEU A 1 84 ? -11.105 5.070 13.299 1.00 79.56 84 LEU A N 1
ATOM 666 C CA . LEU A 1 84 ? -10.465 3.785 13.594 1.00 79.56 84 LEU A CA 1
ATOM 667 C C . LEU A 1 84 ? -10.560 2.834 12.400 1.00 79.56 84 LEU A C 1
ATOM 669 O O . LEU A 1 84 ? -9.564 2.204 12.050 1.00 79.56 84 LEU A O 1
ATOM 673 N N . TYR A 1 85 ? -11.714 2.781 11.731 1.00 86.50 85 TYR A N 1
ATOM 674 C CA . TYR A 1 85 ? -11.890 2.014 10.501 1.00 86.50 85 TYR A CA 1
ATOM 675 C C . TYR A 1 85 ? -10.859 2.418 9.433 1.00 86.50 85 TYR A C 1
ATOM 677 O O . TYR A 1 85 ? -10.118 1.576 8.921 1.00 86.50 85 TYR A O 1
ATOM 685 N N . TYR A 1 86 ? -10.725 3.710 9.118 1.00 86.06 86 TYR A N 1
ATOM 686 C CA . TYR A 1 86 ? -9.742 4.158 8.128 1.00 86.06 86 TYR A CA 1
ATOM 687 C C . TYR A 1 86 ? -8.299 3.950 8.572 1.00 86.06 86 TYR A C 1
ATOM 689 O O . TYR A 1 86 ? -7.435 3.668 7.734 1.00 86.06 86 TYR A O 1
ATOM 697 N N . SER A 1 87 ? -8.015 4.059 9.865 1.00 86.31 87 SER A N 1
ATOM 698 C CA . SER A 1 87 ? -6.685 3.779 10.383 1.00 86.31 87 SER A CA 1
ATOM 699 C C . SER A 1 87 ? -6.332 2.296 10.285 1.00 86.31 87 SER A C 1
ATOM 701 O O . SER A 1 87 ? -5.241 1.971 9.816 1.00 86.31 87 SER A O 1
ATOM 703 N N . LEU A 1 88 ? -7.266 1.401 10.606 1.00 87.31 88 LEU A N 1
ATOM 704 C CA . LEU A 1 88 ? -7.080 -0.043 10.490 1.00 87.31 88 LEU A CA 1
ATOM 705 C C . LEU A 1 88 ? -6.972 -0.501 9.035 1.00 87.31 88 LEU A C 1
ATOM 707 O O . LEU A 1 88 ? -6.090 -1.287 8.735 1.00 87.31 88 LEU A O 1
ATOM 711 N N . TYR A 1 89 ? -7.794 -0.009 8.107 1.00 89.06 89 TYR A N 1
ATOM 712 C CA . TYR A 1 89 ? -7.765 -0.480 6.713 1.00 89.06 89 TYR A CA 1
ATOM 713 C C . TYR A 1 89 ? -6.750 0.276 5.842 1.00 89.06 89 TYR A C 1
ATOM 715 O O . TYR A 1 89 ? -6.023 -0.316 5.042 1.00 89.06 89 TYR A O 1
ATOM 723 N N . GLY A 1 90 ? -6.693 1.601 5.977 1.00 84.81 90 GLY A N 1
ATOM 724 C CA . GLY A 1 90 ? -5.896 2.492 5.128 1.00 84.81 90 GLY A CA 1
ATOM 725 C C . GLY A 1 90 ? -4.568 2.927 5.743 1.00 84.81 90 GLY A C 1
ATOM 726 O O . GLY A 1 90 ? -3.661 3.334 5.021 1.00 84.81 90 GLY A O 1
ATOM 727 N N . GLY A 1 91 ? -4.396 2.783 7.059 1.00 84.69 91 GLY A N 1
ATOM 728 C CA . GLY A 1 91 ? -3.220 3.282 7.778 1.00 84.69 91 GLY A CA 1
ATOM 729 C C . GLY A 1 91 ? -3.359 4.731 8.219 1.00 84.69 91 GLY A C 1
ATOM 730 O O . GLY A 1 91 ? -2.375 5.303 8.672 1.00 84.69 91 GLY A O 1
ATOM 731 N N . GLY A 1 92 ? -4.559 5.301 8.098 1.00 84.06 92 GLY A N 1
ATOM 732 C CA . GLY A 1 92 ? -4.909 6.619 8.612 1.00 84.06 92 GLY A CA 1
ATOM 733 C C . GLY A 1 92 ? -4.341 7.775 7.796 1.00 84.06 92 GLY A C 1
ATOM 734 O O . GLY A 1 92 ? -3.589 7.601 6.835 1.00 84.06 92 GLY A O 1
ATOM 735 N N . ALA A 1 93 ? -4.726 8.982 8.189 1.00 78.69 93 ALA A N 1
ATOM 736 C CA . ALA A 1 93 ? -4.227 10.223 7.622 1.00 78.69 93 ALA A CA 1
ATOM 737 C C . ALA A 1 93 ? -3.935 11.214 8.749 1.00 78.69 93 ALA A C 1
ATOM 739 O O . ALA A 1 93 ? -4.621 11.221 9.769 1.00 78.69 93 ALA A O 1
ATOM 740 N N . LEU A 1 94 ? -2.913 12.048 8.553 1.00 77.88 94 LEU A N 1
ATOM 741 C CA . LEU A 1 94 ? -2.688 13.202 9.417 1.00 77.88 94 LEU A CA 1
ATOM 742 C C . LEU A 1 94 ? -3.687 14.295 9.047 1.00 77.88 94 LEU A C 1
ATOM 744 O O . LEU A 1 94 ? -3.856 14.616 7.864 1.00 77.88 94 LEU A O 1
ATOM 748 N N . ASP A 1 95 ? -4.318 14.885 10.054 1.00 73.19 95 ASP A N 1
ATOM 749 C CA . ASP A 1 95 ? -5.176 16.042 9.845 1.00 73.19 95 ASP A CA 1
ATOM 750 C C . ASP A 1 95 ? -4.293 17.262 9.540 1.00 73.19 95 ASP A C 1
ATOM 752 O O . ASP A 1 95 ? -3.400 17.623 10.302 1.00 73.19 95 ASP A O 1
ATOM 756 N N . LYS A 1 96 ? -4.539 17.914 8.397 1.00 57.50 96 LYS A N 1
ATOM 757 C CA . LYS A 1 96 ? -3.741 19.060 7.916 1.00 57.50 96 LYS A CA 1
ATOM 758 C C . LYS A 1 96 ? -4.169 20.421 8.485 1.00 57.50 96 LYS A C 1
ATOM 760 O O . LYS A 1 96 ? -3.581 21.429 8.109 1.00 57.50 96 LYS A O 1
ATOM 765 N N . LYS A 1 97 ? -5.208 20.491 9.324 1.00 53.84 97 LYS A N 1
ATOM 766 C CA . LYS A 1 97 ? -5.788 21.764 9.787 1.00 53.84 97 LYS A CA 1
ATOM 767 C C . LYS A 1 97 ? -5.625 21.947 11.293 1.00 53.84 97 LYS A C 1
ATOM 769 O O . LYS A 1 97 ? -6.276 21.264 12.075 1.00 53.84 97 LYS A O 1
ATOM 774 N N . GLU A 1 98 ? -4.840 22.950 11.679 1.00 47.62 98 GLU A N 1
ATOM 775 C CA . GLU A 1 98 ? -4.713 23.424 13.066 1.00 47.62 98 GLU A CA 1
ATOM 776 C C . GLU A 1 98 ? -6.023 24.036 13.618 1.00 47.62 98 GLU A C 1
ATOM 778 O O . GLU A 1 98 ? -6.187 24.119 14.830 1.00 47.62 98 GLU A O 1
ATOM 783 N N . GLY A 1 99 ? -6.984 24.405 12.753 1.00 44.25 99 GLY A N 1
ATOM 784 C CA . GLY A 1 99 ? -8.218 25.116 13.137 1.00 44.25 99 GLY A CA 1
ATOM 785 C C . GLY A 1 99 ? -9.452 24.261 13.479 1.00 44.25 99 GLY A C 1
ATOM 786 O O . GLY A 1 99 ? -10.232 24.666 14.333 1.00 44.25 99 GLY A O 1
ATOM 787 N N . ASP A 1 100 ? -9.617 23.071 12.883 1.00 46.97 100 ASP A N 1
ATOM 788 C CA . ASP A 1 100 ? -10.766 22.156 13.131 1.00 46.97 100 ASP A CA 1
ATOM 789 C C . ASP A 1 100 ? -10.437 21.046 14.149 1.00 46.97 100 ASP A C 1
ATOM 791 O O . ASP A 1 100 ? -11.236 20.147 14.432 1.00 46.97 100 ASP A O 1
ATOM 795 N N . ALA A 1 101 ? -9.227 21.085 14.708 1.00 47.44 101 ALA A N 1
ATOM 796 C CA . ALA A 1 101 ? -8.717 20.056 15.600 1.00 47.44 101 ALA A CA 1
ATOM 797 C C . ALA A 1 101 ? -9.534 19.927 16.897 1.00 47.44 101 ALA A C 1
ATOM 799 O O . ALA A 1 101 ? -9.477 18.883 17.533 1.00 47.44 101 ALA A O 1
ATOM 800 N N . SER A 1 102 ? -10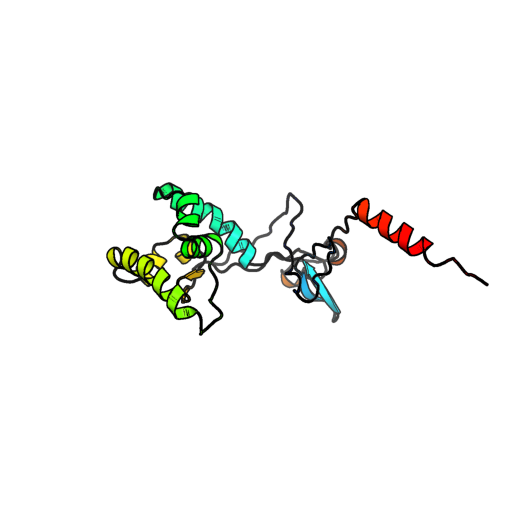.295 20.943 17.310 1.00 48.12 102 SER A N 1
ATOM 801 C CA . SER A 1 102 ? -10.984 20.967 18.607 1.00 48.12 102 SER A CA 1
ATOM 802 C C . SER A 1 102 ? -12.227 20.066 18.665 1.00 48.12 102 SER A C 1
ATOM 804 O O . SER A 1 102 ? -12.400 19.349 19.650 1.00 48.12 102 SER A O 1
ATOM 806 N N . GLU A 1 103 ? -13.062 20.024 17.623 1.00 49.00 103 GLU A N 1
ATOM 807 C CA . GLU A 1 103 ? -14.258 19.164 17.589 1.00 49.00 103 GLU A CA 1
ATOM 808 C C . GLU A 1 103 ? -13.926 17.710 17.242 1.00 49.00 103 GLU A C 1
ATOM 810 O O . GLU A 1 103 ? -14.437 16.784 17.878 1.00 49.00 103 GLU A O 1
ATOM 815 N N . LYS A 1 104 ? -12.998 17.483 16.302 1.00 50.41 104 LYS A N 1
ATOM 816 C CA . LYS A 1 104 ? -12.518 16.129 15.993 1.00 50.41 104 LYS A CA 1
ATOM 817 C C . LYS A 1 104 ? -11.688 15.526 17.123 1.00 50.41 104 LYS A C 1
ATOM 819 O O . LYS A 1 104 ? -11.839 14.336 17.384 1.00 50.41 104 LYS A O 1
ATOM 824 N N . ARG A 1 105 ? -10.871 16.310 17.848 1.00 48.69 105 ARG A N 1
ATOM 825 C CA . ARG A 1 105 ?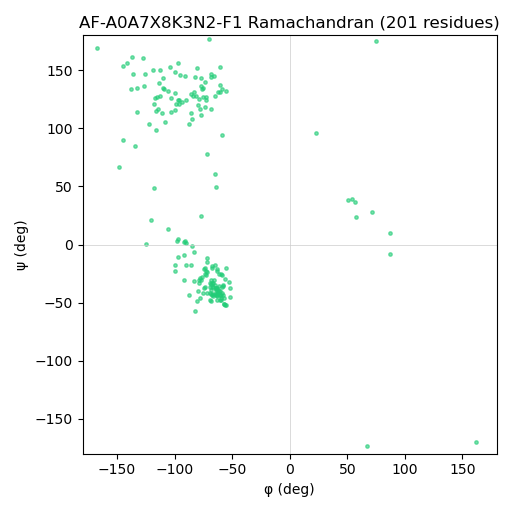 -10.216 15.820 19.080 1.00 48.69 105 ARG A CA 1
ATOM 826 C C . ARG A 1 105 ? -11.249 15.413 20.125 1.00 48.69 105 ARG A C 1
ATOM 828 O O . ARG A 1 105 ? -11.061 14.373 20.734 1.00 48.69 105 ARG A O 1
ATOM 835 N N . LYS A 1 106 ? -12.351 16.156 20.294 1.00 48.84 106 LYS A N 1
ATOM 836 C CA . LYS A 1 106 ? -13.427 15.794 21.239 1.00 48.84 106 LYS A CA 1
ATOM 837 C C . LYS A 1 106 ? -14.126 14.477 20.890 1.00 48.84 106 LYS A C 1
ATOM 839 O O . LYS A 1 106 ? -14.338 13.671 21.787 1.00 48.84 106 LYS A O 1
ATOM 844 N N . LYS A 1 107 ? -14.414 14.204 19.611 1.00 51.50 107 LYS A N 1
ATOM 845 C CA . LYS A 1 107 ? -14.924 12.882 19.179 1.00 51.50 107 LYS A CA 1
ATOM 846 C C . LYS A 1 107 ? -13.908 11.756 19.400 1.00 51.50 107 LYS A C 1
ATOM 848 O O . LYS A 1 107 ? -14.276 10.663 19.812 1.00 51.50 107 LYS A O 1
ATOM 853 N N . ASN A 1 108 ? -12.632 12.051 19.180 1.00 51.16 108 ASN A N 1
ATOM 854 C CA . ASN A 1 108 ? -11.526 11.119 19.370 1.00 51.16 108 ASN A CA 1
ATOM 855 C C . ASN A 1 108 ? -11.190 10.835 20.850 1.00 51.16 108 ASN A C 1
ATOM 857 O O . ASN A 1 108 ? -10.651 9.772 21.162 1.00 51.16 108 ASN A O 1
ATOM 861 N N . ILE A 1 109 ? -11.553 11.731 21.776 1.00 50.25 109 ILE A N 1
ATOM 862 C CA . ILE A 1 109 ? -11.412 11.522 23.226 1.00 50.25 109 ILE A CA 1
ATOM 863 C C . ILE A 1 109 ? -12.291 10.361 23.707 1.00 50.25 109 ILE A C 1
ATOM 865 O O . ILE A 1 109 ? -11.798 9.544 24.469 1.00 50.25 109 ILE A O 1
ATOM 869 N N . VAL A 1 110 ? -13.515 10.193 23.193 1.00 53.72 110 VAL A N 1
ATOM 870 C CA . VAL A 1 110 ? -14.421 9.101 23.620 1.00 53.72 110 VAL A CA 1
ATOM 871 C C . VAL A 1 110 ? -13.822 7.719 23.340 1.00 53.72 110 VAL A C 1
ATOM 873 O O . VAL A 1 110 ? -13.889 6.817 24.171 1.00 53.72 110 VAL A O 1
ATOM 876 N N . LEU A 1 111 ? -13.163 7.569 22.192 1.00 54.66 111 LEU A N 1
ATOM 877 C CA . LEU A 1 111 ? -12.447 6.344 21.845 1.00 54.66 111 LEU A CA 1
ATOM 878 C C . LEU A 1 111 ? -11.210 6.129 22.697 1.00 54.66 111 LEU A C 1
ATOM 880 O O . LEU A 1 111 ? -10.937 5.022 23.153 1.00 54.66 111 LEU A O 1
ATOM 884 N N . THR A 1 112 ? -10.478 7.212 22.928 1.00 53.81 112 THR A N 1
ATOM 885 C CA . THR A 1 112 ? -9.290 7.201 23.772 1.00 53.81 112 THR A CA 1
ATOM 886 C C . THR A 1 112 ? -9.649 6.826 25.210 1.00 53.81 112 THR A C 1
ATOM 888 O O . THR A 1 112 ? -8.922 6.053 25.812 1.00 53.81 112 THR A O 1
ATOM 891 N N . GLU A 1 113 ? -10.779 7.291 25.744 1.00 55.34 113 GLU A N 1
ATOM 892 C CA . GLU A 1 113 ? -11.259 6.989 27.099 1.00 55.34 113 GLU A CA 1
ATOM 893 C C . GLU A 1 113 ? -11.770 5.548 27.232 1.00 55.34 113 GLU A C 1
ATOM 895 O O . GLU A 1 113 ? -11.426 4.866 28.198 1.00 55.34 113 GLU A O 1
ATOM 900 N N . GLN A 1 114 ? -12.517 5.041 26.244 1.00 59.16 114 GLN A N 1
ATOM 901 C CA . GLN A 1 114 ? -12.964 3.644 26.234 1.00 59.16 114 GLN A CA 1
ATOM 902 C C . GLN A 1 114 ? -11.777 2.671 26.170 1.00 59.16 114 GLN A C 1
ATOM 904 O O . GLN A 1 114 ? -11.730 1.714 26.943 1.00 59.16 114 GLN A O 1
ATOM 909 N N . PHE A 1 115 ? -10.771 2.942 25.332 1.00 56.25 115 PHE A N 1
ATOM 910 C CA . PHE A 1 115 ? -9.582 2.089 25.229 1.00 56.25 115 PHE A CA 1
ATOM 911 C C . PHE A 1 115 ? -8.563 2.304 26.362 1.00 56.25 115 PHE A C 1
ATOM 913 O O . PHE A 1 115 ? -7.950 1.332 26.800 1.00 56.25 115 PHE A O 1
ATOM 920 N N . ALA A 1 116 ? -8.412 3.523 26.896 1.00 52.56 116 ALA A N 1
ATOM 921 C CA . ALA A 1 116 ? -7.544 3.804 28.049 1.00 52.56 116 ALA A CA 1
ATOM 922 C C . ALA A 1 116 ? -8.049 3.164 29.351 1.00 52.56 116 ALA A C 1
ATOM 924 O O . ALA A 1 116 ? -7.271 2.964 30.278 1.00 52.56 116 ALA A O 1
ATOM 925 N N . SER A 1 117 ? -9.335 2.805 29.428 1.00 60.47 117 SER A N 1
ATOM 926 C CA . SER A 1 117 ? -9.853 2.009 30.547 1.00 60.47 117 SER A CA 1
ATOM 927 C C . SER A 1 117 ? -9.383 0.547 30.518 1.00 60.47 117 SER A C 1
ATOM 929 O O . SER A 1 117 ? -9.325 -0.101 31.561 1.00 60.47 117 SER A O 1
ATOM 931 N N . LEU A 1 118 ? -9.013 0.037 29.336 1.00 63.41 118 LEU A N 1
ATOM 932 C CA . LEU A 1 118 ? -8.580 -1.347 29.116 1.00 63.41 118 LEU A CA 1
ATOM 933 C C . LEU A 1 118 ? -7.056 -1.491 29.038 1.00 63.41 118 LEU A C 1
ATOM 935 O O . LEU A 1 118 ? -6.532 -2.576 29.287 1.00 63.41 118 LEU A O 1
ATOM 939 N N . PHE A 1 119 ? -6.343 -0.412 28.705 1.00 67.94 119 PHE A N 1
ATOM 940 C CA . PHE A 1 119 ? -4.890 -0.400 28.569 1.00 67.94 119 PHE A CA 1
ATOM 941 C C . PHE A 1 119 ? -4.278 0.805 29.297 1.00 67.94 119 PHE A C 1
ATOM 943 O O . PHE A 1 119 ? -4.747 1.925 29.097 1.00 67.94 119 PHE A O 1
ATOM 950 N N . PRO A 1 120 ? -3.191 0.616 30.073 1.00 71.44 120 PRO A N 1
ATOM 951 C CA . PRO A 1 120 ? -2.502 1.687 30.800 1.00 71.44 120 PRO A CA 1
ATOM 952 C C . PRO A 1 120 ? -2.101 2.885 29.933 1.00 71.44 120 PRO A C 1
ATOM 954 O O . PRO A 1 120 ? -2.061 4.019 30.408 1.00 71.44 120 PRO A O 1
ATOM 957 N N . THR A 1 121 ? -1.778 2.636 28.661 1.00 73.19 121 THR A N 1
ATOM 958 C CA . THR A 1 121 ? -1.446 3.674 27.686 1.00 73.19 121 THR A CA 1
ATOM 959 C C . THR A 1 121 ? -2.017 3.342 26.314 1.00 73.19 121 THR A C 1
ATOM 961 O O . THR A 1 121 ? -2.220 2.180 25.954 1.00 73.19 121 THR A O 1
ATOM 964 N N . ILE A 1 122 ? -2.215 4.380 25.502 1.00 69.75 122 ILE A N 1
ATOM 965 C CA . ILE A 1 122 ? -2.633 4.196 24.114 1.00 69.75 122 ILE A CA 1
ATOM 966 C C . ILE A 1 122 ? -1.574 3.491 23.262 1.00 69.75 122 ILE A C 1
ATOM 968 O O . ILE A 1 122 ? -1.918 2.743 22.351 1.00 69.75 122 ILE A O 1
ATOM 972 N N . ASP A 1 123 ? -0.295 3.684 23.580 1.00 71.31 123 ASP A N 1
ATOM 973 C CA . ASP A 1 123 ? 0.802 3.032 22.868 1.00 71.31 123 ASP A CA 1
ATOM 974 C C . ASP A 1 123 ? 0.783 1.522 23.123 1.00 71.31 123 ASP A C 1
ATOM 976 O O . ASP A 1 123 ? 1.008 0.735 22.205 1.00 71.31 123 ASP A O 1
ATOM 980 N N . GLU A 1 124 ? 0.426 1.108 24.341 1.00 75.69 124 GLU A N 1
ATOM 981 C CA . GLU A 1 124 ? 0.237 -0.298 24.681 1.00 75.69 124 GLU A CA 1
ATOM 982 C C . GLU A 1 124 ? -0.966 -0.902 23.954 1.00 75.69 124 GLU A C 1
ATOM 984 O O . GLU A 1 124 ? -0.833 -1.969 23.361 1.00 75.69 124 GLU A O 1
ATOM 989 N N . PHE A 1 125 ? -2.105 -0.203 23.908 1.00 76.81 125 PHE A N 1
ATOM 990 C CA . PHE A 1 125 ? -3.258 -0.639 23.115 1.00 76.81 125 PHE A CA 1
ATOM 991 C C . PHE A 1 125 ? -2.895 -0.821 21.634 1.00 76.81 125 PHE A C 1
ATOM 993 O O . PHE A 1 125 ? -3.122 -1.882 21.051 1.00 76.81 125 PHE A O 1
ATOM 1000 N N . ILE A 1 126 ? -2.278 0.192 21.023 1.00 73.25 126 ILE A N 1
ATOM 1001 C CA . ILE A 1 126 ? -1.911 0.161 19.604 1.00 73.25 126 ILE A CA 1
ATOM 1002 C C . ILE A 1 126 ? -0.870 -0.932 19.330 1.00 73.25 126 ILE A C 1
ATOM 1004 O O . ILE A 1 126 ? -0.958 -1.616 18.311 1.00 73.25 126 ILE A O 1
ATOM 1008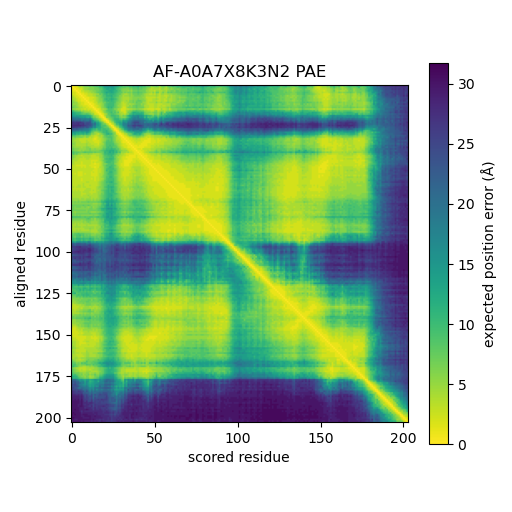 N N . ALA A 1 127 ? 0.082 -1.152 20.241 1.00 74.38 127 ALA A N 1
ATOM 1009 C CA . ALA A 1 127 ? 1.055 -2.236 20.131 1.00 74.38 127 ALA A CA 1
ATOM 1010 C C . ALA A 1 127 ? 0.406 -3.630 20.160 1.00 74.38 127 ALA A C 1
ATOM 1012 O O . ALA A 1 127 ? 0.998 -4.584 19.652 1.00 74.38 127 ALA A O 1
ATOM 1013 N N . LYS A 1 128 ? -0.799 -3.760 20.730 1.00 79.19 128 LYS A N 1
ATOM 1014 C CA . LYS A 1 128 ? -1.582 -5.004 20.734 1.00 79.19 128 LYS A CA 1
ATOM 1015 C C . LYS A 1 128 ? -2.431 -5.180 19.477 1.00 79.19 128 LYS A C 1
ATOM 1017 O O . LYS A 1 128 ? -2.817 -6.308 19.191 1.00 79.19 128 LYS A O 1
ATOM 1022 N N . LEU A 1 129 ? -2.677 -4.122 18.700 1.00 82.06 129 LEU A N 1
ATOM 1023 C CA . LEU A 1 129 ? -3.357 -4.237 17.411 1.00 82.06 129 LEU A CA 1
ATOM 1024 C C . LEU A 1 129 ? -2.397 -4.854 16.372 1.00 82.06 129 LEU A C 1
ATOM 1026 O O . LEU A 1 129 ? -1.363 -4.249 16.051 1.00 82.06 129 LEU A O 1
ATOM 1030 N N . PRO A 1 130 ? -2.712 -6.033 15.794 1.00 83.06 130 PRO A N 1
ATOM 1031 C CA . PRO A 1 130 ? -1.817 -6.718 14.853 1.00 83.06 130 PRO A CA 1
ATOM 1032 C C . PRO A 1 130 ? -1.458 -5.859 13.636 1.00 83.06 130 PRO A C 1
ATOM 1034 O O . PRO A 1 130 ? -0.336 -5.872 13.136 1.00 83.06 130 PRO A O 1
ATOM 1037 N N . THR A 1 131 ? -2.410 -5.054 13.179 1.00 86.50 131 THR A N 1
ATOM 1038 C CA . THR A 1 131 ? -2.298 -4.254 11.959 1.00 86.50 131 THR A CA 1
ATOM 1039 C C . THR A 1 131 ? -1.381 -3.047 12.143 1.00 86.50 131 THR A C 1
ATOM 1041 O O . THR A 1 131 ? -0.600 -2.736 11.244 1.00 86.50 131 THR A O 1
ATOM 1044 N N . PHE A 1 132 ? -1.410 -2.402 13.311 1.00 86.75 132 PHE A N 1
ATOM 1045 C CA . PHE A 1 132 ? -0.514 -1.290 13.632 1.00 86.75 132 PHE A CA 1
ATOM 1046 C C . PHE A 1 132 ? 0.878 -1.765 14.013 1.00 86.75 132 PHE A C 1
ATOM 1048 O O . PHE A 1 132 ? 1.855 -1.236 13.490 1.00 86.75 132 PHE A O 1
ATOM 1055 N N . SER A 1 133 ? 0.982 -2.781 14.869 1.00 88.00 133 SER A N 1
ATOM 1056 C CA . SER A 1 133 ? 2.284 -3.326 15.263 1.00 88.00 133 SER A CA 1
ATOM 1057 C C . SER A 1 133 ? 3.079 -3.840 14.057 1.00 88.00 133 SER A C 1
ATOM 1059 O O . SER A 1 133 ? 4.297 -3.655 13.993 1.00 88.00 133 SER A O 1
ATOM 1061 N N . LEU A 1 134 ? 2.405 -4.428 13.062 1.00 90.81 134 LEU A N 1
ATOM 1062 C CA . LEU A 1 134 ? 3.048 -4.892 11.838 1.00 90.81 134 LEU A CA 1
ATOM 1063 C C . LEU A 1 134 ? 3.265 -3.768 10.819 1.00 90.81 134 LEU A C 1
ATOM 1065 O O . LEU A 1 134 ? 4.398 -3.539 10.410 1.00 90.81 134 LEU A O 1
ATOM 1069 N N . PHE A 1 135 ? 2.218 -3.061 10.391 1.00 91.69 135 PHE A N 1
ATOM 1070 C CA . PHE A 1 135 ? 2.300 -2.154 9.234 1.00 91.69 135 PHE A CA 1
ATOM 1071 C C . PHE A 1 135 ? 2.521 -0.679 9.587 1.00 91.69 135 PHE A C 1
ATOM 1073 O O . PHE A 1 135 ? 2.759 0.133 8.682 1.00 91.69 135 PHE A O 1
ATOM 1080 N N . GLY A 1 136 ? 2.397 -0.319 10.865 1.00 90.06 136 GLY A N 1
ATOM 1081 C CA . GLY A 1 136 ? 2.352 1.063 11.328 1.00 90.06 136 GLY A CA 1
ATOM 1082 C C . GLY A 1 136 ? 1.089 1.774 10.851 1.00 90.06 136 GLY A C 1
ATOM 1083 O O . GLY A 1 136 ? 0.200 1.177 10.233 1.00 90.06 136 GLY A O 1
ATOM 1084 N N . GLY A 1 137 ? 1.018 3.076 11.094 1.00 88.38 137 GLY A N 1
ATOM 1085 C CA . GLY A 1 137 ? -0.091 3.897 10.625 1.00 88.38 137 GLY A CA 1
ATOM 1086 C C . GLY A 1 137 ? -0.207 5.212 11.371 1.00 88.38 137 GLY A C 1
ATOM 1087 O O . GLY A 1 137 ? 0.674 5.598 12.133 1.00 88.38 137 GLY A O 1
ATOM 1088 N N . VAL A 1 138 ? -1.316 5.895 11.134 1.00 85.38 138 VAL A N 1
ATOM 1089 C CA . VAL A 1 138 ? -1.706 7.108 11.833 1.00 85.38 138 VAL A CA 1
ATOM 1090 C C . VAL A 1 138 ? -3.004 6.837 12.571 1.00 85.38 138 VAL A C 1
ATOM 1092 O O . VAL A 1 138 ? -3.991 6.413 11.970 1.00 85.38 138 VAL A O 1
ATOM 1095 N N . LEU A 1 139 ? -3.014 7.102 13.869 1.00 78.94 139 LEU A N 1
ATOM 1096 C CA . LEU A 1 139 ? -4.212 7.065 14.700 1.00 78.94 139 LEU A CA 1
ATOM 1097 C C . LEU A 1 139 ? -4.166 8.269 15.633 1.00 78.94 139 LEU A C 1
ATOM 1099 O O . LEU A 1 139 ? -3.116 8.564 16.199 1.00 78.94 139 LEU A O 1
ATOM 1103 N N . LEU A 1 140 ? -5.277 8.998 15.758 1.00 73.75 140 LEU A N 1
ATOM 1104 C CA . LEU A 1 140 ? -5.371 10.180 16.631 1.00 73.75 140 LEU A CA 1
ATOM 1105 C C . LEU A 1 140 ? -4.282 11.227 16.344 1.00 73.75 140 LEU A C 1
ATOM 1107 O O . LEU A 1 140 ? -3.710 11.830 17.252 1.00 73.75 140 LEU A O 1
ATOM 1111 N N . ASN A 1 141 ? -3.974 11.415 15.057 1.00 74.19 141 ASN A N 1
ATOM 1112 C CA . ASN A 1 141 ? -2.920 12.311 14.582 1.00 74.19 141 ASN A CA 1
ATOM 1113 C C . ASN A 1 141 ? -1.515 11.992 15.138 1.00 74.19 141 ASN A C 1
ATOM 1115 O O . ASN A 1 141 ? -0.645 12.861 15.185 1.00 74.19 141 ASN A O 1
ATOM 1119 N N . ARG A 1 142 ? -1.286 10.744 15.561 1.00 76.00 142 ARG A N 1
ATOM 1120 C CA . ARG A 1 142 ? 0.022 10.216 15.950 1.00 76.00 142 ARG A CA 1
ATOM 1121 C C . ARG A 1 142 ? 0.501 9.223 14.909 1.00 76.00 142 ARG A C 1
ATOM 1123 O O . ARG A 1 142 ? -0.262 8.361 14.480 1.00 76.00 142 ARG A O 1
ATOM 1130 N N . ILE A 1 143 ? 1.761 9.359 14.512 1.00 83.88 143 ILE A N 1
ATOM 1131 C CA . ILE A 1 143 ? 2.427 8.407 13.626 1.00 83.88 143 ILE A CA 1
ATOM 1132 C C . ILE A 1 143 ? 2.955 7.264 14.486 1.00 83.88 143 ILE A C 1
ATOM 1134 O O . ILE A 1 143 ? 3.675 7.500 15.452 1.00 83.88 143 ILE A O 1
ATOM 1138 N N . MET A 1 144 ? 2.616 6.041 14.102 1.00 84.56 144 MET A N 1
ATOM 1139 C CA . MET A 1 144 ? 3.067 4.814 14.741 1.00 84.56 144 MET A CA 1
ATOM 1140 C C . MET A 1 144 ? 3.933 4.037 13.760 1.00 84.56 144 MET A C 1
ATOM 1142 O O . MET A 1 144 ? 3.523 3.766 12.624 1.00 84.56 144 MET A O 1
ATOM 1146 N N . GLU A 1 145 ? 5.133 3.683 14.204 1.00 87.00 145 GLU A N 1
ATOM 1147 C CA . GLU A 1 145 ? 6.057 2.884 13.413 1.00 87.00 145 GLU A CA 1
ATOM 1148 C C . GLU A 1 145 ? 5.620 1.414 13.399 1.00 87.00 145 GLU A C 1
ATOM 1150 O O . GLU A 1 145 ? 5.243 0.843 14.421 1.00 87.00 145 GLU A O 1
ATOM 1155 N N . GLY A 1 146 ? 5.645 0.813 12.211 1.00 89.12 146 GLY A N 1
ATOM 1156 C CA . GLY A 1 146 ? 5.392 -0.611 12.022 1.00 89.12 146 GLY A CA 1
ATOM 1157 C C . GLY A 1 146 ? 6.690 -1.397 11.946 1.00 89.12 146 GLY A C 1
ATOM 1158 O O . GLY A 1 146 ? 7.723 -0.873 11.541 1.00 89.12 146 GLY A O 1
ATOM 1159 N N . ARG A 1 147 ? 6.628 -2.691 12.253 1.00 90.00 147 ARG A N 1
ATOM 1160 C CA . ARG A 1 147 ? 7.772 -3.606 12.106 1.00 90.00 147 ARG A CA 1
ATOM 1161 C C . ARG A 1 147 ? 8.076 -3.985 10.652 1.00 90.00 147 ARG A C 1
ATOM 1163 O O . ARG A 1 147 ? 9.182 -4.434 10.360 1.00 90.00 147 ARG A O 1
ATOM 1170 N N . LEU A 1 148 ? 7.106 -3.842 9.750 1.00 90.00 148 LEU A N 1
ATOM 1171 C CA . LEU A 1 148 ? 7.228 -4.172 8.335 1.00 90.00 148 LEU A CA 1
ATOM 1172 C C . LEU A 1 148 ? 7.408 -2.906 7.493 1.00 90.00 148 LEU A C 1
ATOM 1174 O O . LEU A 1 148 ? 6.484 -2.107 7.323 1.00 90.00 148 LEU A O 1
ATOM 1178 N N . ASN A 1 149 ? 8.585 -2.788 6.883 1.00 90.06 149 ASN A N 1
ATOM 1179 C CA . ASN A 1 149 ? 8.839 -1.823 5.824 1.00 90.06 149 ASN A CA 1
ATOM 1180 C C . ASN A 1 149 ? 8.605 -2.488 4.459 1.00 90.06 149 ASN A C 1
ATOM 1182 O O . ASN A 1 149 ? 9.216 -3.512 4.155 1.00 90.06 149 ASN A O 1
ATOM 1186 N N . VAL A 1 150 ? 7.713 -1.916 3.649 1.00 90.62 150 VAL A N 1
ATOM 1187 C CA . VAL A 1 150 ? 7.358 -2.437 2.322 1.00 90.62 150 VAL A CA 1
ATOM 1188 C C . VAL A 1 150 ? 7.805 -1.437 1.267 1.00 90.62 150 VAL A C 1
ATOM 1190 O O . VAL A 1 150 ? 7.316 -0.306 1.222 1.00 90.62 150 VAL A O 1
ATOM 1193 N N . GLY A 1 151 ? 8.730 -1.875 0.415 1.00 90.88 151 GLY A N 1
ATOM 1194 C CA . GLY A 1 151 ? 9.183 -1.111 -0.742 1.00 90.88 151 GLY A CA 1
ATOM 1195 C C . GLY A 1 151 ? 8.122 -1.011 -1.839 1.00 90.88 151 GLY A C 1
ATOM 1196 O O . GLY A 1 151 ? 7.038 -1.584 -1.754 1.00 90.88 151 GLY A O 1
ATOM 1197 N N . ASN A 1 152 ? 8.441 -0.273 -2.896 1.00 91.75 152 ASN A N 1
ATOM 1198 C CA . ASN A 1 152 ? 7.606 -0.240 -4.092 1.00 91.75 152 ASN A CA 1
ATOM 1199 C C . ASN A 1 152 ? 7.764 -1.545 -4.878 1.00 91.75 152 ASN A C 1
ATOM 1201 O O . ASN A 1 152 ? 8.883 -2.030 -5.038 1.00 91.75 152 ASN A O 1
ATOM 1205 N N . LEU A 1 153 ? 6.663 -2.063 -5.419 1.00 90.50 153 LEU A N 1
ATOM 1206 C CA . LEU A 1 153 ? 6.711 -3.106 -6.438 1.00 90.50 153 LEU A CA 1
ATOM 1207 C C . LEU A 1 153 ? 6.870 -2.411 -7.785 1.00 90.50 153 LEU A C 1
ATOM 1209 O O . LEU A 1 153 ? 5.982 -1.676 -8.215 1.00 90.50 153 LEU A O 1
ATOM 1213 N N . VAL A 1 154 ? 8.017 -2.595 -8.422 1.00 90.31 154 VAL A N 1
ATOM 1214 C CA . VAL A 1 154 ? 8.364 -1.909 -9.667 1.00 90.31 154 VAL A CA 1
ATOM 1215 C C . VAL A 1 154 ? 8.351 -2.924 -10.796 1.00 90.31 154 VAL A C 1
ATOM 1217 O O . VAL A 1 154 ? 8.879 -4.021 -10.639 1.00 90.31 154 VAL A O 1
ATOM 1220 N N . SER A 1 155 ? 7.735 -2.562 -11.920 1.00 89.00 155 SER A N 1
ATOM 1221 C CA . SER A 1 155 ? 7.728 -3.423 -13.105 1.00 89.00 155 SER A CA 1
ATOM 1222 C C . SER A 1 155 ? 9.159 -3.611 -13.587 1.00 89.00 155 SER A C 1
ATOM 1224 O O . SER A 1 155 ? 9.893 -2.627 -13.705 1.00 89.00 155 SER A O 1
ATOM 1226 N N . LEU A 1 156 ? 9.563 -4.852 -13.843 1.00 89.19 156 LEU A N 1
ATOM 1227 C CA . LEU A 1 156 ? 10.902 -5.142 -14.330 1.00 89.19 156 LEU A CA 1
ATOM 1228 C C . LEU A 1 156 ? 10.956 -4.866 -15.839 1.00 89.19 156 LEU A C 1
ATOM 1230 O O . LEU A 1 156 ? 10.180 -5.418 -16.614 1.00 89.19 156 LEU A O 1
ATOM 1234 N N . THR A 1 157 ? 11.836 -3.955 -16.233 1.00 90.94 157 THR A N 1
ATOM 1235 C CA . THR A 1 157 ? 11.977 -3.422 -17.593 1.00 90.94 157 THR A CA 1
ATOM 1236 C C . THR A 1 157 ? 13.450 -3.327 -17.943 1.00 90.94 157 THR A C 1
ATOM 1238 O O . THR A 1 157 ? 14.298 -3.241 -17.050 1.00 90.94 157 TH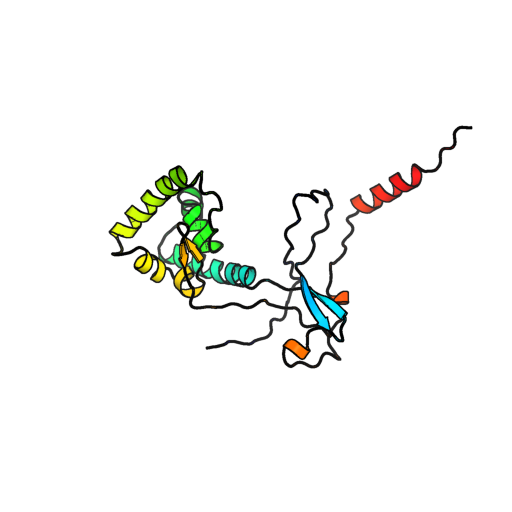R A O 1
ATOM 1241 N N . LYS A 1 158 ? 13.765 -3.228 -19.233 1.00 92.44 158 LYS A N 1
ATOM 1242 C CA . LYS A 1 158 ? 15.141 -2.989 -19.683 1.00 92.44 158 LYS A CA 1
ATOM 1243 C C . LYS A 1 158 ? 15.792 -1.784 -18.985 1.00 92.44 158 LYS A C 1
ATOM 1245 O O . LYS A 1 158 ? 16.958 -1.834 -18.614 1.00 92.44 158 LYS A O 1
ATOM 1250 N N . GLN A 1 159 ? 15.021 -0.723 -18.740 1.00 92.25 159 GLN A N 1
ATOM 1251 C CA . GLN A 1 159 ? 15.509 0.534 -18.167 1.00 92.25 159 GLN A CA 1
ATOM 1252 C C . GLN A 1 159 ? 15.838 0.480 -16.672 1.00 92.25 159 GLN A C 1
ATOM 1254 O O . GLN A 1 159 ? 16.553 1.353 -16.182 1.00 92.25 159 GLN A O 1
ATOM 1259 N N . ASN A 1 160 ? 15.306 -0.488 -15.924 1.00 91.56 160 ASN A N 1
ATOM 1260 C CA . ASN A 1 160 ? 15.515 -0.581 -14.476 1.00 91.56 160 ASN A CA 1
ATOM 1261 C C . ASN A 1 160 ? 16.074 -1.929 -14.006 1.00 91.56 160 ASN A C 1
ATOM 1263 O O . ASN A 1 160 ? 16.308 -2.069 -12.810 1.00 91.56 160 ASN A O 1
ATOM 1267 N N . ALA A 1 161 ? 16.334 -2.880 -14.908 1.00 90.81 161 ALA A N 1
ATOM 1268 C CA . ALA A 1 161 ? 16.869 -4.204 -14.585 1.00 90.81 161 ALA A CA 1
ATOM 1269 C C . ALA A 1 161 ? 18.142 -4.141 -13.722 1.00 90.81 161 ALA A C 1
ATOM 1271 O O . ALA A 1 161 ? 18.223 -4.789 -12.678 1.00 90.81 161 ALA A O 1
ATOM 1272 N N . ASN A 1 162 ? 19.072 -3.250 -14.082 1.00 88.75 162 ASN A N 1
ATOM 1273 C CA . ASN A 1 162 ? 20.333 -3.055 -13.361 1.00 88.75 162 ASN A CA 1
ATOM 1274 C C . ASN A 1 162 ? 20.144 -2.594 -11.905 1.00 88.75 162 ASN A C 1
ATOM 1276 O O . ASN A 1 162 ? 21.008 -2.846 -11.073 1.00 88.75 162 ASN A O 1
ATOM 1280 N N . LEU A 1 163 ? 19.029 -1.928 -11.569 1.00 87.75 163 LEU A N 1
ATOM 1281 C CA . LEU A 1 163 ? 18.733 -1.524 -10.185 1.00 87.75 163 LEU A CA 1
ATOM 1282 C C . LEU A 1 163 ? 18.366 -2.715 -9.288 1.00 87.75 163 LEU A C 1
ATOM 1284 O O . LEU A 1 163 ? 18.329 -2.571 -8.066 1.00 87.75 163 LEU A O 1
ATOM 1288 N N . TYR A 1 164 ? 18.064 -3.862 -9.894 1.00 86.94 164 TYR A N 1
ATOM 1289 C CA . TYR A 1 164 ? 17.623 -5.084 -9.230 1.00 86.94 164 TYR A CA 1
ATOM 1290 C C . TYR A 1 164 ? 18.562 -6.264 -9.500 1.00 86.94 164 TYR A C 1
ATOM 1292 O O . TYR A 1 164 ? 18.146 -7.408 -9.341 1.00 86.94 164 TYR A O 1
ATOM 1300 N N . ASP A 1 165 ? 19.811 -5.993 -9.897 1.00 87.75 165 ASP A N 1
ATOM 1301 C CA . ASP A 1 165 ? 20.829 -7.010 -10.191 1.00 87.75 165 ASP A CA 1
ATOM 1302 C C . ASP A 1 165 ? 20.379 -8.013 -11.282 1.00 87.75 165 ASP A C 1
ATOM 1304 O O . ASP A 1 165 ? 20.655 -9.213 -11.208 1.00 87.75 165 ASP A O 1
ATOM 1308 N N . ARG A 1 166 ? 19.646 -7.525 -12.294 1.00 85.94 166 ARG A N 1
ATOM 1309 C CA . ARG A 1 166 ? 19.139 -8.307 -13.434 1.00 85.94 166 ARG A CA 1
ATOM 1310 C C . ARG A 1 166 ? 19.691 -7.789 -14.760 1.00 85.94 166 ARG A C 1
ATOM 1312 O O . ARG A 1 166 ? 19.907 -6.589 -14.909 1.00 85.94 166 ARG A O 1
ATOM 1319 N N . ASP A 1 167 ? 19.839 -8.698 -15.723 1.00 87.25 167 ASP A N 1
ATOM 1320 C CA . ASP A 1 167 ? 20.103 -8.342 -17.118 1.00 87.25 167 ASP A CA 1
ATOM 1321 C C . ASP A 1 167 ? 18.812 -7.858 -17.800 1.00 87.25 167 ASP A C 1
ATOM 1323 O O . ASP A 1 167 ? 17.732 -8.413 -17.593 1.00 87.2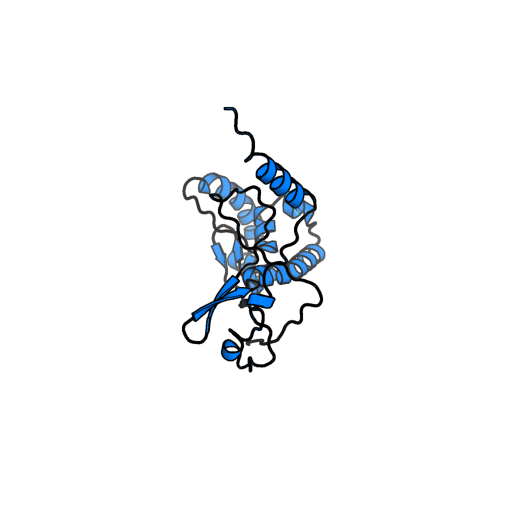5 167 ASP A O 1
ATOM 1327 N N . GLY A 1 168 ? 18.936 -6.778 -18.567 1.00 84.25 168 GLY A N 1
ATOM 1328 C CA . GLY A 1 168 ? 17.862 -6.076 -19.254 1.00 84.25 168 GLY A CA 1
ATOM 1329 C C . GLY A 1 168 ? 17.594 -6.536 -20.683 1.00 84.25 168 GLY A C 1
ATOM 1330 O O . GLY A 1 168 ? 16.628 -6.046 -21.266 1.00 84.25 168 GLY A O 1
ATOM 1331 N N . GLU A 1 169 ? 18.435 -7.393 -21.275 1.00 86.06 169 GLU A N 1
ATOM 1332 C CA . GLU A 1 169 ? 18.359 -7.700 -22.714 1.00 86.06 169 GLU A CA 1
ATOM 1333 C C . GLU A 1 169 ? 17.021 -8.316 -23.141 1.00 86.06 169 GLU A C 1
ATOM 1335 O O . GLU A 1 169 ? 16.436 -7.842 -24.116 1.00 86.06 169 GLU A O 1
ATOM 1340 N N . ASP A 1 170 ? 16.501 -9.267 -22.363 1.00 86.12 170 ASP A N 1
ATOM 1341 C CA . ASP A 1 170 ? 15.247 -9.983 -22.651 1.00 86.12 170 ASP A CA 1
ATOM 1342 C C . ASP A 1 170 ? 14.000 -9.324 -22.034 1.00 86.12 170 ASP A C 1
ATOM 1344 O O . ASP A 1 170 ? 12.889 -9.857 -22.114 1.00 86.12 170 ASP A O 1
ATOM 1348 N N . LEU A 1 171 ? 14.161 -8.170 -21.380 1.00 87.19 171 LEU A N 1
ATOM 1349 C CA . LEU A 1 171 ? 13.067 -7.498 -20.688 1.00 87.19 171 LEU A CA 1
ATOM 1350 C C . LEU A 1 171 ? 12.346 -6.495 -21.598 1.00 87.19 171 LEU A C 1
ATOM 1352 O O . LEU A 1 171 ? 12.984 -5.803 -22.398 1.00 87.19 171 LEU A O 1
ATOM 1356 N N . PRO A 1 172 ? 11.016 -6.346 -21.443 1.00 86.81 172 PRO A N 1
ATOM 1357 C CA . PRO A 1 172 ? 10.249 -5.370 -22.205 1.00 86.81 172 PRO A CA 1
ATOM 1358 C C . PRO A 1 172 ? 10.738 -3.942 -21.944 1.00 86.81 172 PRO A C 1
ATOM 1360 O O . PRO A 1 172 ? 11.244 -3.606 -20.861 1.00 86.81 172 PRO A O 1
ATOM 1363 N N . ASN A 1 173 ? 10.548 -3.069 -22.931 1.00 87.56 173 ASN A N 1
ATOM 1364 C CA . ASN A 1 173 ? 10.773 -1.647 -22.741 1.00 87.56 173 ASN A CA 1
ATOM 1365 C C . ASN A 1 173 ? 9.698 -1.097 -21.794 1.00 87.56 173 ASN A C 1
ATOM 1367 O O . ASN A 1 173 ? 8.532 -1.485 -21.870 1.00 87.56 173 ASN A O 1
ATOM 1371 N N . CYS A 1 174 ? 10.031 -0.138 -20.928 1.00 84.00 174 CYS A N 1
ATOM 1372 C CA . CYS A 1 174 ? 9.011 0.508 -20.101 1.00 84.00 174 CYS A CA 1
ATOM 1373 C C . CYS A 1 174 ? 7.915 1.203 -20.933 1.00 84.00 174 CYS A C 1
ATOM 1375 O O . CYS A 1 174 ? 6.796 1.352 -20.448 1.00 84.00 174 CYS A O 1
ATOM 1377 N N . GLY A 1 175 ? 8.227 1.601 -22.175 1.00 77.94 175 GLY A N 1
ATOM 1378 C CA . GLY A 1 175 ? 7.273 2.113 -23.163 1.00 77.94 175 GLY A CA 1
ATOM 1379 C C . GLY A 1 175 ? 6.262 1.077 -23.675 1.00 77.94 175 GLY A C 1
ATOM 1380 O O . GLY A 1 175 ? 5.205 1.467 -24.157 1.00 77.94 175 GLY A O 1
ATOM 1381 N N . ASP A 1 176 ? 6.534 -0.217 -23.509 1.00 75.75 176 ASP A N 1
ATOM 1382 C CA . ASP A 1 176 ? 5.626 -1.296 -23.925 1.00 75.75 176 ASP A CA 1
ATOM 1383 C C . ASP A 1 176 ? 4.654 -1.687 -22.798 1.00 75.75 176 ASP A C 1
ATOM 1385 O O . ASP A 1 176 ? 3.619 -2.303 -23.033 1.00 75.75 176 ASP A O 1
ATOM 1389 N N . ILE A 1 177 ? 4.976 -1.308 -21.556 1.00 72.38 177 ILE A N 1
ATOM 1390 C CA . ILE A 1 177 ? 4.219 -1.645 -20.335 1.00 72.38 177 ILE A CA 1
ATOM 1391 C C . ILE A 1 177 ? 3.260 -0.502 -19.941 1.00 72.38 177 ILE A C 1
ATOM 1393 O O . ILE A 1 177 ? 2.623 -0.527 -18.887 1.00 72.38 177 ILE A O 1
ATOM 1397 N N . VAL A 1 178 ? 3.151 0.549 -20.760 1.00 64.75 178 VAL A N 1
ATOM 1398 C CA . VAL A 1 178 ? 2.349 1.740 -20.444 1.00 64.75 178 VAL A CA 1
ATOM 1399 C C . VAL A 1 178 ? 0.941 1.711 -21.026 1.00 64.75 178 VAL A C 1
ATOM 1401 O O . VAL A 1 178 ? 0.708 1.213 -22.118 1.00 64.75 178 VAL A O 1
ATOM 1404 N N . ASP A 1 179 ? 0.043 2.305 -20.229 1.00 53.56 179 ASP A N 1
ATOM 1405 C CA . ASP A 1 179 ? -1.313 2.779 -20.508 1.00 53.56 179 ASP A CA 1
ATOM 1406 C C . ASP A 1 179 ? -1.987 2.112 -21.718 1.00 53.56 179 ASP A C 1
ATOM 1408 O O . ASP A 1 179 ? -1.852 2.558 -22.857 1.00 53.56 179 ASP A O 1
ATOM 1412 N N . LEU A 1 180 ? -2.783 1.074 -21.445 1.00 45.91 180 LEU A N 1
ATOM 1413 C CA . LEU A 1 180 ? -3.760 0.555 -22.394 1.00 45.91 180 LEU A CA 1
ATOM 1414 C C . LEU A 1 180 ? -4.724 1.704 -22.733 1.00 45.91 180 LEU A C 1
ATOM 1416 O O . LEU A 1 180 ? -5.661 1.992 -21.990 1.00 45.91 180 LEU A O 1
ATOM 1420 N N . LEU A 1 181 ? -4.440 2.419 -23.824 1.00 42.94 181 LEU A N 1
ATOM 1421 C CA . LEU A 1 181 ? -5.283 3.475 -24.376 1.00 42.94 181 LEU A CA 1
ATOM 1422 C C . LEU A 1 181 ? -6.516 2.814 -24.998 1.00 42.94 181 LEU A C 1
ATOM 1424 O O . LEU A 1 181 ? -6.605 2.605 -26.205 1.00 42.94 181 LEU A O 1
ATOM 1428 N N . GLY A 1 182 ? -7.459 2.427 -24.144 1.00 45.06 182 GLY A N 1
ATOM 1429 C CA . GLY A 1 182 ? -8.776 1.979 -24.562 1.00 45.06 182 GLY A CA 1
ATOM 1430 C C . GLY A 1 182 ? -9.621 3.186 -24.947 1.00 45.06 182 GLY A C 1
ATOM 1431 O O . GLY A 1 182 ? -9.992 3.980 -24.088 1.00 45.06 182 GLY A O 1
ATOM 1432 N N . PHE A 1 183 ? -9.938 3.325 -26.232 1.00 38.97 183 PHE A N 1
ATOM 1433 C CA . PHE A 1 183 ? -10.966 4.260 -26.681 1.00 38.97 183 PHE A CA 1
ATOM 1434 C C . PHE A 1 183 ? -12.332 3.609 -26.488 1.00 38.97 183 PHE A C 1
ATOM 1436 O O . PHE A 1 183 ? -12.568 2.499 -26.970 1.00 38.97 183 PHE A O 1
ATOM 1443 N N . THR A 1 184 ? -13.252 4.292 -25.811 1.00 43.91 184 THR A N 1
ATOM 1444 C CA . THR A 1 184 ? -14.656 3.875 -25.836 1.00 43.91 184 THR A CA 1
ATOM 1445 C C . THR A 1 184 ? -15.297 4.386 -27.125 1.00 43.91 184 THR A C 1
ATOM 1447 O O . THR A 1 184 ? -14.887 5.408 -27.677 1.00 43.91 184 THR A O 1
ATOM 1450 N N . SER A 1 185 ? -16.322 3.702 -27.635 1.00 47.47 185 SER A N 1
ATOM 1451 C CA . SER A 1 185 ? -17.026 4.097 -28.869 1.00 47.47 185 SER A CA 1
ATOM 1452 C C . SER A 1 185 ? -17.582 5.532 -28.837 1.00 47.47 185 SER A C 1
ATOM 1454 O O . SER A 1 185 ? -17.801 6.129 -29.889 1.00 47.47 185 SER A O 1
ATOM 1456 N N . HIS A 1 186 ? -17.754 6.118 -27.649 1.00 47.19 186 HIS A N 1
ATOM 1457 C CA . HIS A 1 186 ? -18.163 7.512 -27.474 1.00 47.19 186 HIS A CA 1
ATOM 1458 C C . HIS A 1 186 ? -17.053 8.534 -27.786 1.00 47.19 186 HIS A C 1
ATOM 1460 O O . HIS A 1 186 ? -17.363 9.658 -28.188 1.00 47.19 186 HIS A O 1
ATOM 1466 N N . ASP A 1 187 ? -15.775 8.158 -27.679 1.00 46.34 187 ASP A N 1
ATOM 1467 C CA . ASP A 1 187 ? -14.643 9.066 -27.913 1.00 46.34 187 ASP A CA 1
ATOM 1468 C C . ASP A 1 187 ? -14.3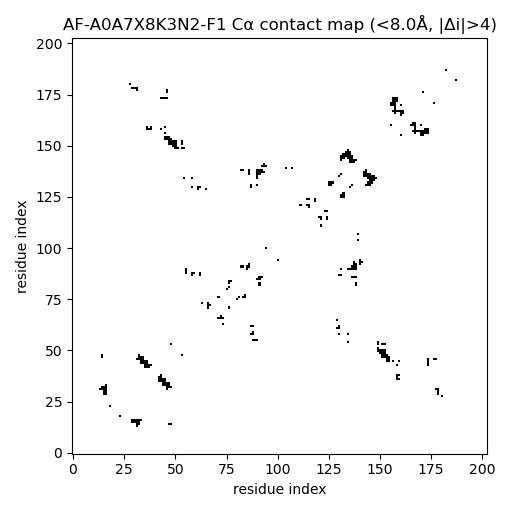63 9.271 -29.413 1.00 46.34 187 ASP A C 1
ATOM 1470 O O . ASP A 1 187 ? -13.969 10.359 -29.841 1.00 46.34 187 ASP A O 1
ATOM 1474 N N . ALA A 1 188 ? -14.650 8.260 -30.244 1.00 48.97 188 ALA A N 1
ATOM 1475 C CA . ALA A 1 188 ? -14.523 8.342 -31.703 1.00 48.97 188 ALA A CA 1
ATOM 1476 C C . ALA A 1 188 ? -15.560 9.292 -32.332 1.00 48.97 188 ALA A C 1
ATOM 1478 O O . ALA A 1 188 ? -15.266 9.998 -33.300 1.00 48.97 188 ALA A O 1
ATOM 1479 N N . ILE A 1 189 ? -16.761 9.359 -31.749 1.00 47.44 189 ILE A N 1
ATOM 1480 C CA . ILE A 1 189 ? -17.868 10.165 -32.271 1.00 47.44 189 ILE A CA 1
ATOM 1481 C C . ILE A 1 189 ? -17.565 11.664 -32.126 1.00 47.44 189 ILE A C 1
ATOM 1483 O O . ILE A 1 189 ? -17.796 12.430 -33.060 1.00 47.44 189 ILE A O 1
ATOM 1487 N N . ARG A 1 190 ? -16.957 12.103 -31.015 1.00 44.72 190 ARG A N 1
ATOM 1488 C CA . ARG A 1 190 ? -16.638 13.528 -30.807 1.00 44.72 190 ARG A CA 1
ATOM 1489 C C . ARG A 1 190 ? -15.621 14.085 -31.804 1.00 44.72 190 ARG A C 1
ATOM 1491 O O . ARG A 1 190 ? -15.813 15.209 -32.258 1.00 44.72 190 ARG A O 1
ATOM 1498 N N . LYS A 1 191 ? -14.595 13.314 -32.191 1.00 46.09 191 LYS A N 1
ATOM 1499 C CA . LYS A 1 191 ? -13.607 13.752 -33.199 1.00 46.09 191 LYS A CA 1
ATOM 1500 C C . LYS A 1 191 ? -14.195 13.853 -34.610 1.00 46.09 191 LYS A C 1
ATOM 1502 O O . LYS A 1 191 ? -13.808 14.741 -35.361 1.00 46.09 191 LYS A O 1
ATOM 1507 N N . LEU A 1 192 ? -15.153 12.993 -34.958 1.00 43.22 192 LEU A N 1
ATOM 1508 C CA . LEU A 1 192 ? -15.860 13.053 -36.244 1.00 43.22 192 LEU A CA 1
ATOM 1509 C C . LEU A 1 192 ? -16.756 14.295 -36.367 1.00 43.22 192 LEU A C 1
ATOM 1511 O O . LEU A 1 192 ? -16.888 14.844 -37.460 1.00 43.22 192 LEU A O 1
ATOM 1515 N N . PHE A 1 193 ? -17.336 14.764 -35.259 1.00 42.94 193 PHE A N 1
ATOM 1516 C CA . PHE A 1 193 ? -18.163 15.974 -35.249 1.00 42.94 193 PHE A CA 1
ATOM 1517 C C . PHE A 1 193 ? -17.354 17.272 -35.140 1.00 42.94 193 PHE A C 1
ATOM 1519 O O . PHE A 1 193 ? -17.762 18.270 -35.726 1.00 42.94 193 PHE A O 1
ATOM 1526 N N . SER A 1 194 ? -16.197 17.275 -34.469 1.00 45.72 194 SER A N 1
ATOM 1527 C CA . SER A 1 194 ? -15.321 18.455 -34.444 1.00 45.72 194 SER A CA 1
ATOM 1528 C C . SER A 1 194 ? -14.523 18.646 -35.738 1.00 45.72 194 SER A C 1
ATOM 1530 O O . SER A 1 194 ? -14.247 19.784 -36.101 1.00 45.72 194 SER A O 1
ATOM 1532 N N . ALA A 1 195 ? -14.218 17.572 -36.477 1.00 42.88 195 ALA A N 1
ATOM 1533 C CA . ALA A 1 195 ? -13.596 17.662 -37.802 1.00 42.88 195 ALA A CA 1
ATOM 1534 C C . ALA A 1 195 ? -14.563 18.156 -38.897 1.00 42.88 195 ALA A C 1
ATOM 1536 O O . ALA A 1 195 ? -14.125 18.769 -39.863 1.00 42.88 195 ALA A O 1
ATOM 1537 N N . LYS A 1 196 ? -15.879 17.943 -38.742 1.00 38.56 196 LYS A N 1
ATOM 1538 C CA . LYS A 1 196 ? -16.903 18.442 -39.682 1.00 38.56 196 LYS A CA 1
ATOM 1539 C C . LYS A 1 196 ? -17.340 19.893 -39.446 1.00 38.56 196 LYS A C 1
ATOM 1541 O O . LYS A 1 196 ? -18.098 20.420 -40.248 1.00 38.56 196 LYS A O 1
ATOM 1546 N N . ALA A 1 197 ? -16.884 20.538 -38.372 1.00 40.78 197 ALA A N 1
ATOM 1547 C CA . ALA A 1 197 ? -17.246 21.922 -38.051 1.00 40.78 197 ALA A CA 1
ATOM 1548 C C . ALA A 1 197 ? -16.269 22.971 -38.627 1.00 40.78 197 ALA A C 1
ATOM 1550 O O . ALA A 1 197 ? -16.446 24.157 -38.370 1.00 40.78 197 ALA A O 1
ATOM 1551 N N . GLN A 1 198 ? -15.245 22.549 -39.382 1.00 42.38 198 GLN A N 1
ATOM 1552 C CA . GLN A 1 198 ? -14.229 23.434 -39.973 1.00 42.38 198 GLN A CA 1
ATOM 1553 C C . GLN A 1 198 ? -14.361 23.663 -41.489 1.00 42.38 198 GLN A C 1
ATOM 1555 O O . GLN A 1 198 ? -13.466 24.251 -42.082 1.00 42.38 198 GLN A O 1
ATOM 1560 N N . GLU A 1 199 ? -15.482 23.293 -42.107 1.00 48.59 199 GLU A N 1
ATOM 1561 C CA . GLU A 1 199 ? -15.797 23.697 -43.485 1.00 48.59 199 GLU A CA 1
ATOM 1562 C C . GLU A 1 199 ? -17.247 24.173 -43.572 1.00 48.59 199 GLU A C 1
ATOM 1564 O O . GLU A 1 199 ? -18.140 23.404 -43.913 1.00 48.59 199 GLU A O 1
ATOM 1569 N N . VAL A 1 200 ? -17.484 25.446 -43.251 1.00 37.94 200 VAL A N 1
ATOM 1570 C CA . VAL A 1 200 ? -18.561 26.211 -43.889 1.00 37.94 200 VAL A CA 1
ATOM 1571 C C . VAL A 1 200 ? -18.078 27.654 -44.042 1.00 37.94 200 VAL A C 1
ATOM 1573 O O . VAL A 1 200 ? -18.241 28.474 -43.140 1.00 37.94 200 VAL A O 1
ATOM 1576 N N . ASP A 1 201 ? -17.438 27.934 -45.178 1.00 39.09 201 ASP A N 1
ATOM 1577 C CA . ASP A 1 201 ? -17.324 29.294 -45.702 1.00 39.09 201 ASP A CA 1
ATOM 1578 C C . ASP A 1 201 ? -18.731 29.783 -46.065 1.00 39.09 201 ASP A C 1
ATOM 1580 O O . ASP A 1 201 ? -19.457 29.120 -46.811 1.00 39.09 201 ASP A O 1
ATOM 1584 N N . PHE A 1 202 ? -19.107 30.950 -45.551 1.00 36.78 202 PHE A N 1
ATOM 1585 C CA . PHE A 1 202 ? -20.174 31.756 -46.130 1.00 36.78 202 PHE A CA 1
ATOM 1586 C C . PHE A 1 202 ? -19.553 33.067 -46.612 1.00 36.78 202 PHE A C 1
ATOM 1588 O O . PHE A 1 202 ? -19.316 33.955 -45.799 1.00 36.78 202 PHE A O 1
ATOM 1595 N N . GLU A 1 203 ? -19.300 33.072 -47.926 1.00 37.94 203 GLU A N 1
ATOM 1596 C CA . GLU A 1 203 ? -19.038 34.181 -48.871 1.00 37.94 203 GLU A CA 1
ATOM 1597 C C . GLU A 1 203 ? -17.997 35.256 -48.511 1.00 37.94 203 GLU A C 1
ATOM 1599 O O . GLU A 1 203 ? -18.223 36.087 -47.604 1.00 37.94 203 GLU A O 1
#

Solvent-accessible surface area (backbone atoms only — not comparable to full-atom values): 12467 Å² total; per-residue (Å²): 140,85,90,83,85,86,83,82,77,92,62,93,82,87,42,70,46,88,75,56,80,94,56,75,61,97,57,94,75,78,48,65,23,61,45,83,39,74,42,97,89,41,80,43,66,37,53,37,41,50,22,66,57,51,50,29,62,63,29,39,63,56,44,54,54,48,32,58,74,72,70,48,58,66,66,57,40,47,71,78,35,48,68,62,40,39,21,58,44,65,25,40,66,74,77,90,51,89,83,63,47,67,65,56,47,55,62,50,43,58,56,48,53,63,49,44,74,79,24,98,39,66,67,58,48,45,60,67,37,70,57,35,37,37,59,14,33,23,57,95,72,38,82,42,80,34,75,52,86,61,67,65,52,63,66,80,15,35,62,50,15,70,84,70,84,39,81,29,85,91,37,55,51,44,83,75,75,53,70,86,83,76,77,53,80,72,60,60,52,56,55,58,55,60,66,61,69,77,74,77,87,81,132

Foldseek 3Di:
DDDDDADDDPDDDADFDDDPPVPPPVDPFGFAQWDWFAFPNDTDTFGWAALLNVLLVVQVVVLVVVCVVVVHDLVCCCVLPVQVSCCSRRQGDADPDPPVLPVVLVSLVVVLVVVCVVPVHPLRVQCPRPSCQARWGAHSNDTGDHPDDGGMGTQCALRCQVVVVHHHPPGHHSVVSGGPPDDDPVNVVVVVVVVVVPDDDDD

Nearest PDB structures (foldseek):
  8rc2-assembly1_E  TM=4.760E-01  e=5.840E-02  Klebsiella pneumoniae

pLDDT: mean 74.31, std 17.48, range [36.78, 93.31]

Mean predicted aligned error: 12.45 Å

Radius of gyration: 23.66 Å; Cα contacts (8 Å, |Δi|>4): 209; chains: 1; bounding box: 43×47×80 Å